Protein 2WJ9 (pdb70)

Sequence (283 aa):
TSSSACAPETGLQQLVATIVPDEQRISFWPQHFGLIPQQWVTLEPRVFGWMDRLCCCIWNLYTLNNGGAFMAPEETWVLFNAMMNGNRAEEMSPEAAGIAACLMTYSHHACRTECCYAMMTVHYYRLRDYALQHPECSAIMRIIDTTSSACAPETGLQQLVATIVPDEQRISFWPQHFGLIPQWVTLEPRVFGWMDRLCENYCGGIWNLYTLNNGGAFMAPEPETWVLFNAMMNGNRAEMSPEAAGIAACLMMTYSSHHACRTECYAMTVHYYRLRDYALQHPECSSAIMRIID

Solvent-accessible surface area: 13164 Å² total; per-residue (Å²): 110,35,38,0,43,2,110,11,23,23,141,70,136,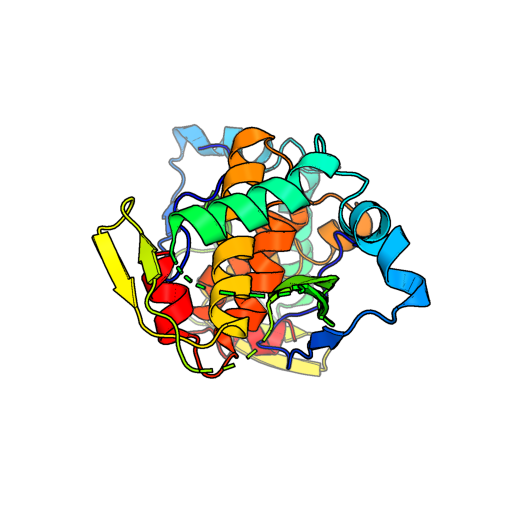11,85,30,79,95,13,57,118,141,99,82,156,41,4,28,59,90,22,2,27,173,7,60,100,70,100,38,0,70,70,84,0,72,32,19,10,118,177,2,67,112,158,42,20,12,40,40,11,82,11,30,1,0,0,2,2,14,157,182,85,33,74,0,72,6,85,137,50,50,22,137,10,123,2,29,18,56,0,0,0,0,0,0,0,0,7,2,0,8,64,0,2,51,124,30,84,26,28,18,0,3,2,8,7,12,6,0,19,13,24,0,61,73,18,128,49,28,97,18,0,5,116,0,2,94,140,78,6,35,0,45,24,79,93,22,13,122,37,136,13,77,28,81,94,12,59,125,154,99,80,154,52,4,27,59,74,19,2,35,134,3,69,76,79,107,34,0,54,82,73,0,77,24,31,9,117,154,3,25,75,137,189,14,29,51,145,30,27,5,15,41,10,66,8,17,1,1,0,1,0,6,130,114,182,71,11,55,0,66,6,88,161,45,50,26,134,10,113,4,31,15,16,0,0,0,0,0,0,0,0,23,2,0,24,103,2,1,50,148,33,90,23,45,10,0,0,2,5,3,0,1,0,5,16,29,0,52,92,20,130,47,27,93,17,0,22,118,0,8,112

Nearest PDB structures (foldseek):
  2wj9-assembly1_A  TM=1.007E+00  e=8.866E-29  Escherichia coli CFT073
  2wj9-assembly1_B  TM=9.794E-01  e=4.603E-25  Escherichia coli CFT073
  4nkb-assembly1_A  TM=4.454E-01  e=2.445E+00  Caenorhabditis elegans
  2wj9-assembly1_B  TM=1.007E+00  e=1.931E-30  Escherichia coli CFT073
  2wj9-assembly1_A  TM=9.794E-01  e=9.954E-25  Escherichia coli CFT073

InterPro domains:
  IPR004914 Antirestriction protein [PF03230] (62-157)
  IPR042297 Antirestriction domain superfamily [G3DSA:3.30.70.3580] (8-157)

Structure (mmCIF, N/CA/C/O backbone):
data_2WJ9
#
_entry.id   2WJ9
#
_cell.length_a   57.900
_cell.length_b   67.640
_cell.length_c   80.610
_cell.angle_alpha   90.00
_cell.angle_beta   90.00
_cell.angle_gamma   90.00
#
_symmetry.space_group_name_H-M   'P 21 21 21'
#
loop_
_entity.id
_entity.type
_entity.pdbx_description
1 polymer 'INTERGENIC-REGION PROTEIN'
2 non-polymer BETA-MERCAPTOETHANOL
3 non-polymer (4S)-2-METHYL-2,4-PENTANEDIOL
4 non-polymer 'SULFATE ION'
5 non-polymer 'CHLORIDE ION'
6 water water
#
loop_
_atom_site.group_PDB
_atom_site.id
_atom_site.type_symbol
_atom_site.label_atom_id
_atom_site.label_alt_id
_atom_site.label_comp_id
_atom_site.label_asym_id
_atom_site.label_entity_id
_atom_site.label_seq_id
_atom_site.pdbx_PDB_ins_code
_atom_site.Cartn_x
_atom_site.Cartn_y
_atom_site.Cartn_z
_atom_site.occupancy
_atom_site.B_iso_or_equiv
_atom_site.auth_seq_id
_atom_site.auth_comp_id
_atom_site.auth_asym_id
_atom_site.auth_atom_id
_atom_site.pdbx_PDB_model_num
ATOM 1 N N . THR A 1 33 ? -33.338 18.861 -5.721 1.00 39.37 9 THR A N 1
ATOM 2 C CA . THR A 1 33 ? -34.457 17.963 -5.462 1.00 39.31 9 THR A CA 1
ATOM 3 C C . THR A 1 33 ? -34.508 17.557 -3.992 1.00 38.71 9 THR A C 1
ATOM 4 O O . THR A 1 33 ? -35.497 16.988 -3.530 1.00 39.72 9 THR A O 1
ATOM 8 N N . SER A 1 34 ? -33.437 17.853 -3.264 1.00 37.89 10 SER A N 1
ATOM 9 C CA A SER A 1 34 ? -32.949 16.863 -1.834 0.50 37.09 10 SER A CA 1
ATOM 10 C CA B SER A 1 34 ? -32.966 16.855 -1.831 0.50 37.28 10 SER A CA 1
ATOM 11 C C . SER A 1 34 ? -33.424 17.964 -0.855 1.00 36.55 10 SER A C 1
ATOM 12 O O . SER A 1 34 ? -33.551 19.117 -1.268 1.00 36.96 10 SER A O 1
ATOM 17 N N . SER A 1 35 ? -34.074 17.500 0.207 1.00 34.55 11 SER A N 1
ATOM 18 C CA . SER A 1 35 ? -34.618 18.393 1.223 1.00 32.63 11 SER A CA 1
ATOM 19 C C . SER A 1 35 ? -34.054 18.068 2.602 1.00 31.14 11 SER A C 1
ATOM 20 O O . SER 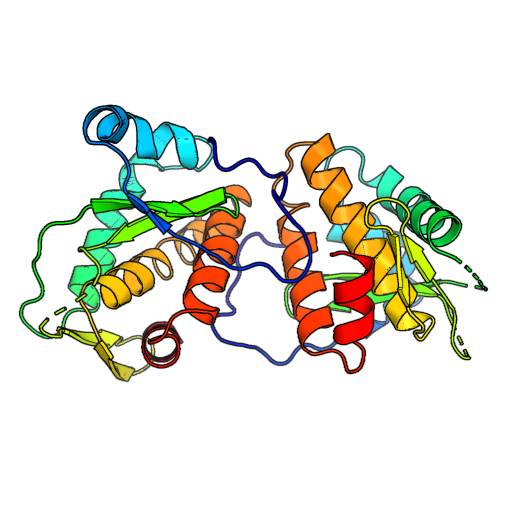A 1 35 ? -33.794 16.908 2.919 1.00 30.08 11 SER A O 1
ATOM 23 N N . ALA A 1 36 ? -33.867 19.101 3.417 1.00 29.85 12 ALA A N 1
ATOM 24 C CA . ALA A 1 36 ? -33.478 18.917 4.812 1.00 28.92 12 ALA A CA 1
ATOM 25 C C . ALA A 1 36 ? -34.645 18.420 5.690 1.00 28.37 12 ALA A C 1
ATOM 26 O O . ALA A 1 36 ? -34.434 18.041 6.839 1.00 27.77 12 ALA A O 1
ATOM 28 N N . CYS A 1 37 ? -35.870 18.433 5.160 1.00 28.30 13 CYS A N 1
ATOM 29 C CA . CYS A 1 37 ? -37.024 17.906 5.877 1.00 28.17 13 CYS A CA 1
ATOM 30 C C . CYS A 1 37 ? -37.025 16.371 5.838 1.00 28.83 13 CYS A C 1
ATOM 31 O O . CYS A 1 37 ? -37.095 15.767 4.756 1.00 29.29 13 CYS A O 1
ATOM 34 N N . ALA A 1 38 ? -36.944 15.756 7.018 1.00 29.27 14 ALA A N 1
ATOM 35 C CA . ALA A 1 38 ? -36.914 14.292 7.165 1.00 30.01 14 ALA A CA 1
ATOM 36 C C . ALA A 1 38 ? -38.159 13.813 7.905 1.00 30.73 14 ALA A C 1
ATOM 37 O O . ALA A 1 38 ? -38.198 13.878 9.136 1.00 31.32 14 ALA A O 1
ATOM 39 N N . PRO A 1 39 ? -39.185 13.338 7.163 1.00 31.16 15 PRO A N 1
ATOM 40 C CA . PRO A 1 39 ? -40.462 12.937 7.761 1.00 31.64 15 PRO A CA 1
ATOM 41 C C . PRO A 1 39 ? -40.503 11.551 8.428 1.00 32.03 15 PRO A C 1
ATOM 42 O O . PRO A 1 39 ? -41.450 11.262 9.171 1.00 32.08 15 PRO A O 1
ATOM 46 N N . GLU A 1 40 ? -39.507 10.706 8.174 1.00 32.38 16 GLU A N 1
ATOM 47 C CA . GLU A 1 40 ? -39.534 9.346 8.703 1.00 32.99 16 GLU A CA 1
ATOM 48 C C . GLU A 1 40 ? -39.236 9.325 10.207 1.00 34.09 16 GLU A C 1
ATOM 49 O O . GLU A 1 40 ? -38.383 10.072 10.690 1.00 33.57 16 GLU A O 1
ATOM 55 N N . THR A 1 41 ? -39.969 8.481 10.934 1.00 35.33 17 THR A N 1
ATOM 56 C CA . THR A 1 41 ? -39.798 8.320 12.379 1.00 36.20 17 THR A CA 1
ATOM 57 C C . THR A 1 41 ? -39.284 6.908 12.671 1.00 37.38 17 THR A C 1
ATOM 58 O O . THR A 1 41 ? -38.095 6.704 12.908 1.00 37.21 17 THR A O 1
ATOM 62 N N . GLY A 1 42 ? -40.180 5.929 12.627 1.00 38.59 18 GLY A N 1
ATOM 63 C CA . GLY A 1 42 ? -39.790 4.534 12.771 1.00 39.79 18 GLY A CA 1
ATOM 64 C C . GLY A 1 42 ? -39.085 4.028 11.526 1.00 40.75 18 GLY A C 1
ATOM 65 O O . GLY A 1 42 ? -38.730 4.803 10.633 1.00 41.48 18 GLY A O 1
ATOM 66 N N . LEU A 1 43 ? -38.879 2.718 11.462 1.00 41.82 19 LEU A N 1
ATOM 67 C CA . LEU A 1 43 ? -38.151 2.116 10.346 1.00 42.32 19 LEU A CA 1
ATOM 68 C C . LEU A 1 43 ? -39.038 2.020 9.103 1.00 42.37 19 LEU A C 1
ATOM 69 O O . LEU A 1 43 ? -39.777 1.046 8.934 1.00 42.74 19 LEU A O 1
ATOM 74 N N . GLN A 1 44 ? -38.959 3.028 8.233 1.00 42.14 20 GLN A N 1
ATOM 75 C CA . GLN A 1 44 ? -39.815 3.068 7.038 1.00 41.73 20 GLN A CA 1
ATOM 76 C C . GLN A 1 44 ? -39.287 2.084 5.995 1.00 40.75 20 GLN A C 1
ATOM 77 O O . GLN A 1 44 ? -38.081 1.852 5.914 1.00 41.30 20 GLN A O 1
ATOM 83 N N . GLN A 1 45 ? -40.196 1.503 5.214 1.00 39.44 21 GLN A N 1
ATOM 84 C CA . GLN A 1 45 ? -39.815 0.598 4.130 1.00 38.56 21 GLN A CA 1
ATOM 85 C C . GLN A 1 45 ? -39.210 1.391 2.972 1.00 37.30 21 GLN A C 1
ATOM 86 O O . GLN A 1 45 ? -39.869 2.249 2.385 1.00 37.34 21 GLN A O 1
ATOM 92 N N . LEU A 1 46 ? -37.961 1.091 2.641 1.00 35.93 22 LEU A N 1
ATOM 93 C CA . LEU A 1 46 ? -37.229 1.858 1.632 1.00 35.09 22 LEU A CA 1
ATOM 94 C C . LEU A 1 46 ? -37.127 1.125 0.293 1.00 34.43 22 LEU A C 1
ATOM 95 O O . LEU A 1 46 ? -36.972 -0.097 0.249 1.00 34.22 22 LEU A O 1
ATOM 100 N N . VAL A 1 47 ? -37.229 1.892 -0.791 1.00 33.71 23 VAL A N 1
ATOM 101 C CA . VAL A 1 47 ? -37.160 1.358 -2.151 1.00 33.18 23 VAL A CA 1
ATOM 102 C C . VAL A 1 47 ? -36.120 2.133 -2.967 1.00 32.57 23 VAL A C 1
ATOM 103 O O . VAL A 1 47 ? -36.088 3.363 -2.942 1.00 32.00 23 VAL A O 1
ATOM 107 N N . ALA A 1 48 ? -35.266 1.397 -3.676 1.00 32.13 24 ALA A N 1
ATOM 108 C CA . ALA A 1 48 ? -34.326 1.984 -4.628 1.00 32.07 24 ALA A CA 1
ATOM 109 C C . ALA A 1 48 ? -34.896 1.885 -6.041 1.00 31.72 24 ALA A C 1
ATOM 110 O O . ALA A 1 48 ? -35.360 0.822 -6.459 1.00 32.24 24 ALA A O 1
ATOM 112 N N . THR A 1 49 ? -34.866 3.000 -6.764 1.00 31.34 25 THR A N 1
ATOM 113 C CA . THR A 1 49 ? -35.393 3.073 -8.124 1.00 31.23 25 THR A CA 1
ATOM 114 C C . THR A 1 49 ? -34.304 3.519 -9.084 1.00 31.23 25 THR A C 1
ATOM 115 O O . THR A 1 49 ? -33.685 4.554 -8.875 1.00 30.67 25 THR A O 1
ATOM 119 N N . ILE A 1 50 ? -34.088 2.742 -10.142 1.00 31.39 26 ILE A N 1
ATOM 120 C CA . ILE A 1 50 ? -33.066 3.070 -11.128 1.00 31.57 26 ILE A CA 1
ATOM 121 C C . ILE A 1 50 ? -33.422 4.382 -11.827 1.00 31.82 26 ILE A C 1
ATOM 122 O O . ILE A 1 50 ? -34.595 4.668 -12.078 1.00 31.70 26 ILE A O 1
ATOM 127 N N . VAL A 1 51 ? -32.402 5.184 -12.112 1.00 32.06 27 VAL A N 1
ATOM 128 C CA . VAL A 1 51 ? -32.586 6.454 -12.800 1.00 32.60 27 VAL A CA 1
ATOM 129 C C . VAL A 1 51 ? -32.700 6.194 -14.303 1.00 33.14 27 VAL A C 1
ATOM 130 O O . VAL A 1 51 ? -31.822 5.553 -14.885 1.00 33.19 27 VAL A O 1
ATOM 134 N N . PRO A 1 52 ? -33.781 6.687 -14.941 1.00 33.83 28 PRO A N 1
ATOM 135 C CA . PRO A 1 52 ? -33.945 6.477 -16.381 1.00 34.42 28 PRO A CA 1
ATOM 136 C C . PRO A 1 52 ? -32.794 7.085 -17.178 1.00 35.10 28 PRO A C 1
ATOM 137 O O . PRO A 1 52 ? -32.220 8.088 -16.757 1.00 35.02 28 PRO A O 1
ATOM 141 N N . ASP A 1 53 ? -32.467 6.484 -18.320 1.00 36.05 29 ASP A N 1
ATOM 142 C CA . ASP A 1 53 ? -31.350 6.956 -19.148 1.00 36.77 29 ASP A CA 1
ATOM 143 C C . ASP A 1 53 ? -31.438 8.463 -19.403 1.00 37.25 29 ASP A C 1
ATOM 144 O O . ASP A 1 53 ? -30.433 9.173 -19.319 1.00 37.46 29 ASP A O 1
ATOM 149 N N . GLU A 1 54 ? -32.652 8.931 -19.683 1.00 37.62 30 GLU A N 1
ATOM 150 C CA . GLU A 1 54 ? -32.937 10.352 -19.925 1.00 37.97 30 GLU A CA 1
ATOM 151 C C . GLU A 1 54 ? -32.443 11.255 -18.797 1.00 38.11 30 GLU A C 1
ATOM 152 O O . GLU A 1 54 ? -31.886 12.325 -19.048 1.00 38.32 30 GLU A O 1
ATOM 158 N N . GLN A 1 55 ? -32.658 10.813 -17.560 1.00 38.08 31 GLN A N 1
ATOM 159 C CA . GLN A 1 55 ? -32.364 11.617 -16.370 1.00 38.18 31 GLN A CA 1
ATOM 160 C C . GLN A 1 55 ? -30.959 11.394 -15.803 1.00 37.99 31 GLN A C 1
ATOM 161 O O . GLN A 1 55 ? -30.573 12.063 -14.842 1.00 38.27 31 GLN A O 1
ATOM 167 N N . ARG A 1 56 ? -30.201 10.458 -16.376 1.00 37.71 32 ARG A N 1
ATOM 168 C CA . ARG A 1 56 ? -28.845 10.163 -15.889 1.00 37.54 32 ARG A CA 1
ATOM 169 C C . ARG A 1 56 ? -27.967 11.410 -15.861 1.00 37.12 32 ARG A C 1
ATOM 170 O O . ARG A 1 56 ? -27.292 11.684 -14.867 1.00 36.98 32 ARG A O 1
ATOM 178 N N . ILE A 1 57 ? -27.993 12.159 -16.959 1.00 36.76 33 ILE A N 1
ATOM 179 C CA . ILE A 1 57 ? -27.147 13.344 -17.132 1.00 36.51 33 ILE A CA 1
ATOM 180 C C . ILE A 1 57 ? -27.321 14.387 -16.008 1.00 36.05 33 ILE A C 1
ATOM 181 O O . ILE A 1 57 ? -26.362 15.052 -15.620 1.00 36.36 33 ILE A O 1
ATOM 186 N N . SER A 1 58 ? -28.532 14.503 -15.473 1.00 35.21 34 SER A N 1
ATOM 187 C CA . SER A 1 58 ? -28.838 15.489 -14.432 1.00 34.72 34 SER A CA 1
ATOM 188 C C . SER A 1 58 ? -28.789 14.934 -12.993 1.00 33.99 34 SER A C 1
ATOM 189 O O . SER A 1 58 ? -29.094 15.652 -12.039 1.00 33.50 34 SER A O 1
ATOM 192 N N . PHE A 1 59 ? -28.391 13.675 -12.836 1.00 33.32 35 PHE A N 1
ATOM 193 C CA . PHE A 1 59 ? -28.406 13.013 -11.518 1.00 32.79 35 PHE A CA 1
ATOM 194 C C . PHE A 1 59 ? -27.579 13.734 -10.448 1.00 32.46 35 PHE A C 1
ATOM 195 O O . PHE A 1 59 ? -28.097 14.081 -9.384 1.00 32.36 35 PHE A O 1
ATOM 203 N N . TRP A 1 60 ? -26.301 13.959 -10.729 1.00 31.97 36 TRP A N 1
ATOM 204 C CA . TRP A 1 60 ? -25.400 14.519 -9.718 1.00 31.73 36 TRP A CA 1
ATOM 205 C C . TRP A 1 60 ? -25.752 15.958 -9.289 1.00 31.59 36 TRP A C 1
ATOM 206 O O . TRP A 1 60 ? -25.868 16.230 -8.090 1.00 31.29 36 TRP A O 1
ATOM 217 N N . PRO A 1 61 ? -25.949 16.877 -10.252 1.00 31.53 37 PRO A N 1
ATOM 218 C CA . PRO A 1 61 ? -26.337 18.222 -9.820 1.00 31.47 37 PRO A CA 1
ATOM 219 C C . PRO A 1 61 ? -27.707 18.274 -9.120 1.00 31.41 37 PRO A C 1
ATOM 220 O O . PRO A 1 61 ? -27.894 19.061 -8.191 1.00 31.53 37 PRO A O 1
ATOM 224 N N . GLN A 1 62 ? -28.647 17.434 -9.545 1.00 31.50 38 GLN A N 1
ATOM 225 C CA . GLN A 1 62 ? -29.997 17.442 -8.965 1.00 31.76 38 GLN A CA 1
ATOM 226 C C . GLN A 1 62 ? -30.009 17.031 -7.486 1.00 31.44 38 GLN A C 1
ATOM 227 O O . GLN A 1 62 ? -30.737 17.610 -6.682 1.00 31.68 38 GLN A O 1
ATOM 233 N N . HIS A 1 63 ? -29.194 16.041 -7.136 1.00 31.12 39 HIS A N 1
ATOM 234 C CA . HIS A 1 63 ? -29.190 15.482 -5.787 1.00 31.04 39 HIS A CA 1
ATOM 235 C C . HIS A 1 63 ? -28.071 16.014 -4.882 1.00 30.87 39 HIS A C 1
ATOM 236 O O . HIS A 1 63 ? -28.216 15.996 -3.658 1.00 30.22 39 HIS A O 1
ATOM 243 N N . PHE A 1 64 ? -26.978 16.497 -5.485 1.00 31.01 40 PHE A N 1
ATOM 244 C CA . PHE A 1 64 ? -25.789 16.948 -4.740 1.00 31.31 40 PHE A CA 1
ATOM 245 C C . PHE A 1 64 ? -25.304 18.378 -5.065 1.00 31.77 40 PHE A C 1
ATOM 246 O O . PHE A 1 64 ? -24.313 18.843 -4.489 1.00 32.04 40 PHE A O 1
ATOM 254 N N . GLY A 1 65 ? -26.014 19.084 -5.943 1.00 32.22 41 GLY A N 1
ATOM 255 C CA . GLY A 1 65 ? -25.523 20.341 -6.522 1.00 32.79 41 GLY A CA 1
ATOM 256 C C . GLY A 1 65 ? -25.289 21.519 -5.591 1.00 33.50 41 GLY A C 1
ATOM 257 O O . GLY A 1 65 ? -24.556 22.449 -5.942 1.00 34.14 41 GLY A O 1
ATOM 258 N N . LEU A 1 66 ? -25.915 21.497 -4.419 1.00 34.26 42 LEU A N 1
ATOM 259 C CA . LEU A 1 66 ? -25.698 22.534 -3.396 1.00 34.65 42 LEU A CA 1
ATOM 260 C C . LEU A 1 66 ? -24.520 22.217 -2.454 1.00 34.57 42 LEU A C 1
ATOM 261 O O . LEU A 1 66 ? -24.263 22.970 -1.510 1.00 35.50 42 LEU A O 1
ATOM 266 N N . ILE A 1 67 ? -23.800 21.125 -2.714 1.00 33.90 43 ILE A N 1
ATOM 267 C CA . ILE A 1 67 ? -22.675 20.704 -1.869 1.00 33.52 43 ILE A CA 1
ATOM 268 C C . ILE A 1 67 ? -21.344 21.086 -2.530 1.00 33.17 43 ILE A C 1
ATOM 269 O O . ILE A 1 67 ? -21.100 20.730 -3.685 1.00 32.63 43 ILE A O 1
ATOM 274 N N . PRO A 1 68 ? -20.477 21.819 -1.809 1.00 32.72 44 PRO A N 1
ATOM 275 C CA . PRO A 1 68 ? -19.142 22.097 -2.328 1.00 32.24 44 PRO A CA 1
ATOM 276 C C . PRO A 1 68 ? -18.417 20.865 -2.872 1.00 31.59 44 PRO A C 1
ATOM 277 O O . PRO A 1 68 ? -18.440 19.801 -2.247 1.00 31.21 44 PRO A O 1
ATOM 281 N N . GLN A 1 69 ? -17.774 21.048 -4.027 1.00 31.15 45 GLN A N 1
ATOM 282 C CA A GLN A 1 69 ? -17.002 20.005 -4.711 0.50 30.95 45 GLN A CA 1
ATOM 283 C CA B GLN A 1 69 ? -16.999 19.987 -4.690 0.50 30.93 45 GLN A CA 1
ATOM 284 C C . GLN A 1 69 ? -17.837 18.770 -5.088 1.00 30.71 45 GLN A C 1
ATOM 285 O O . GLN A 1 69 ? -17.319 17.645 -5.170 1.00 30.34 45 GLN A O 1
ATOM 296 N N . TRP A 1 70 ? -19.128 18.971 -5.350 1.00 29.98 46 TRP A N 1
ATOM 297 C CA . TRP A 1 70 ? -19.995 17.845 -5.717 1.00 29.90 46 TRP A CA 1
ATOM 298 C C . TRP A 1 70 ? -19.548 17.112 -6.989 1.00 29.49 46 TRP A C 1
ATOM 299 O O . TRP A 1 70 ? -19.789 15.909 -7.133 1.00 29.22 46 TRP A O 1
ATOM 310 N N . VAL A 1 71 ? -18.901 17.827 -7.909 1.00 29.26 47 VAL A N 1
ATOM 311 C CA . VAL A 1 71 ? -18.396 17.206 -9.142 1.00 29.29 47 VAL A CA 1
ATOM 312 C C . VAL A 1 71 ? -17.327 16.137 -8.870 1.00 29.08 47 VAL A C 1
ATOM 313 O O . VAL A 1 71 ? -17.042 15.307 -9.739 1.00 29.09 47 VAL A O 1
ATOM 317 N N . THR A 1 72 ? -16.711 16.182 -7.687 1.00 28.68 48 THR A N 1
ATOM 318 C CA . THR A 1 72 ? -15.699 15.186 -7.310 1.00 28.65 48 THR A CA 1
ATOM 319 C C . THR A 1 72 ? -16.284 13.881 -6.756 1.00 28.31 48 THR A C 1
ATOM 320 O O . THR A 1 72 ? -15.558 12.901 -6.604 1.00 28.39 48 THR A O 1
ATOM 324 N N . LEU A 1 73 ? -17.584 13.861 -6.450 1.00 28.08 49 LEU A N 1
ATOM 325 C CA . LEU A 1 73 ? -18.188 12.693 -5.800 1.00 27.68 49 LEU A CA 1
ATOM 326 C C . LEU A 1 73 ? -18.115 11.444 -6.682 1.00 27.58 49 LEU A C 1
ATOM 327 O O . LEU A 1 73 ? -17.706 10.380 -6.207 1.00 27.40 49 LEU A O 1
ATOM 332 N N . GLU A 1 74 ? -18.476 11.574 -7.960 1.00 27.28 50 GLU A N 1
ATOM 333 C CA . GLU A 1 74 ? -18.428 10.435 -8.886 1.00 27.33 50 GLU A CA 1
ATOM 334 C C . GLU A 1 74 ? -17.022 9.792 -8.966 1.00 26.77 50 GLU A C 1
ATOM 335 O O . GLU A 1 74 ? -16.893 8.596 -8.713 1.00 26.41 50 GLU A O 1
ATOM 341 N N . PRO A 1 75 ? -15.970 10.571 -9.317 1.00 27.00 51 PRO A N 1
ATOM 342 C CA . PRO A 1 75 ? -14.642 9.927 -9.322 1.00 26.83 51 PRO A CA 1
ATOM 343 C C . PRO A 1 75 ? -14.187 9.366 -7.964 1.00 27.05 51 PRO A C 1
ATOM 344 O O . PRO A 1 75 ? -13.511 8.344 -7.945 1.00 26.66 51 PRO A O 1
ATOM 348 N N . ARG A 1 76 ? -14.596 9.987 -6.851 1.00 27.41 52 ARG A N 1
ATOM 349 C CA . ARG A 1 76 ? -14.232 9.494 -5.509 1.00 27.85 52 ARG A CA 1
ATOM 350 C C . ARG A 1 76 ? -14.924 8.163 -5.149 1.00 28.01 52 ARG A C 1
ATOM 351 O O . ARG A 1 76 ? -14.342 7.319 -4.450 1.00 28.31 52 ARG A O 1
ATOM 359 N N . VAL A 1 77 ? -16.149 7.963 -5.635 1.00 27.83 53 VAL A N 1
ATOM 360 C CA . VAL A 1 77 ? -16.816 6.661 -5.497 1.00 27.69 53 VAL A CA 1
ATOM 361 C C . VAL A 1 77 ? -16.078 5.585 -6.295 1.00 27.91 53 VAL A C 1
ATOM 362 O O . VAL A 1 77 ? -15.830 4.496 -5.778 1.00 27.72 53 VAL A O 1
ATOM 366 N N . PHE A 1 78 ? -15.733 5.890 -7.553 1.00 28.09 54 PHE A N 1
ATOM 367 C CA . PHE A 1 78 ? -14.919 4.992 -8.385 1.00 28.37 54 PHE A CA 1
ATOM 368 C C . PHE A 1 78 ? -13.605 4.637 -7.677 1.00 28.21 54 PHE A C 1
ATOM 369 O O . PHE A 1 78 ? -13.157 3.491 -7.724 1.00 28.24 54 PHE A O 1
ATOM 377 N N . GLY A 1 79 ? -12.996 5.633 -7.035 1.00 28.33 55 GLY A N 1
ATOM 378 C CA . GLY A 1 79 ? -11.759 5.446 -6.281 1.00 28.76 55 GLY A CA 1
ATOM 379 C C . GLY A 1 79 ? -11.889 4.572 -5.047 1.00 29.13 55 GLY A C 1
ATOM 380 O O . GLY A 1 79 ? -11.011 3.755 -4.771 1.00 28.99 55 GLY A O 1
ATOM 381 N N . TRP A 1 80 ? -12.972 4.742 -4.294 1.00 30.14 56 TRP A N 1
ATOM 382 C CA . TRP A 1 80 ? -13.218 3.886 -3.125 1.00 30.79 56 TRP A CA 1
ATOM 383 C C . TRP A 1 80 ? -13.438 2.437 -3.556 1.00 31.28 56 TRP A C 1
ATOM 384 O O . TRP A 1 80 ? -12.974 1.511 -2.880 1.00 31.22 56 TRP A O 1
ATOM 395 N N . MET A 1 81 ? -14.115 2.235 -4.688 1.00 31.38 57 MET A N 1
ATOM 396 C CA . MET A 1 81 ? -14.280 0.890 -5.236 1.00 31.99 57 MET A CA 1
ATOM 397 C C . MET A 1 81 ? -12.928 0.294 -5.633 1.00 32.21 57 MET A C 1
ATOM 398 O O . MET A 1 81 ? -12.670 -0.876 -5.375 1.00 32.22 57 MET A O 1
ATOM 403 N N . ASP A 1 82 ? -12.077 1.103 -6.265 1.00 32.59 58 ASP A N 1
ATOM 404 C CA . ASP A 1 82 ? -10.702 0.702 -6.601 1.00 32.92 58 ASP A CA 1
ATOM 405 C C . ASP A 1 82 ? -9.953 0.252 -5.337 1.00 33.49 58 ASP A C 1
ATOM 406 O O . ASP A 1 82 ? -9.308 -0.793 -5.321 1.00 33.51 58 ASP A O 1
ATOM 411 N N . ARG A 1 83 ? -10.061 1.069 -4.293 1.00 34.33 59 ARG A N 1
ATOM 412 C CA . ARG A 1 83 ? -9.408 0.848 -2.996 1.00 35.07 59 ARG A CA 1
ATOM 413 C C . ARG A 1 83 ? -9.899 -0.430 -2.312 1.00 35.29 59 ARG A C 1
ATOM 414 O O . ARG A 1 83 ? -9.101 -1.246 -1.858 1.00 34.69 59 ARG A O 1
ATOM 422 N N . LEU A 1 84 ? -11.220 -0.579 -2.228 1.00 35.71 60 LEU A N 1
ATOM 423 C CA . LEU A 1 84 ? -11.842 -1.696 -1.495 1.00 36.29 60 LEU A CA 1
ATOM 424 C C . LEU A 1 84 ? -11.729 -3.046 -2.206 1.00 36.77 60 LEU A C 1
ATOM 425 O O . LEU A 1 84 ? -11.632 -4.085 -1.551 1.00 36.48 60 LEU A O 1
ATOM 430 N N A CYS A 1 85 ? -11.770 -3.020 -3.536 0.50 37.26 61 CYS A N 1
ATOM 431 N N B CYS A 1 85 ? -11.718 -3.023 -3.537 0.50 37.17 61 CYS A N 1
ATOM 432 C CA A CYS A 1 85 ? -11.759 -4.242 -4.344 0.50 37.74 61 CYS A CA 1
ATOM 433 C CA B CYS A 1 85 ? -11.480 -4.231 -4.330 0.50 37.63 61 CYS A CA 1
ATOM 434 C C A CYS A 1 85 ? -10.461 -5.030 -4.174 0.50 37.78 61 CYS A C 1
ATOM 435 C C B CYS A 1 85 ? -10.006 -4.633 -4.303 0.50 37.54 61 CYS A C 1
ATOM 436 O O A CYS A 1 85 ? -10.458 -6.117 -3.593 0.50 37.84 61 CYS A O 1
ATOM 437 O O B CYS A 1 85 ? -9.120 -3.781 -4.324 0.50 37.52 61 CYS A O 1
ATOM 442 N N . CYS A 1 89 ? -13.186 -6.872 -9.840 1.00 43.97 65 CYS A N 1
ATOM 443 C CA . CYS A 1 89 ? -14.339 -5.979 -9.939 1.00 43.79 65 CYS A CA 1
ATOM 444 C C . CYS A 1 89 ? -14.308 -5.189 -11.252 1.00 43.84 65 CYS A C 1
ATOM 445 O O . CYS A 1 89 ? -14.705 -4.021 -11.304 1.00 43.93 65 CYS A O 1
ATOM 448 N N . ILE A 1 92 ? -20.114 -1.173 -15.997 1.00 36.68 68 ILE A N 1
ATOM 449 C CA . ILE A 1 92 ? -20.998 -0.012 -16.067 1.00 36.36 68 ILE A CA 1
ATOM 450 C C . ILE A 1 92 ? -21.689 0.196 -14.723 1.00 35.79 68 ILE A C 1
ATOM 451 O O . ILE A 1 92 ? -22.051 -0.765 -14.041 1.00 36.26 68 ILE A O 1
ATOM 456 N N . TRP A 1 93 ? -21.866 1.455 -14.348 1.00 35.06 69 TRP A N 1
ATOM 457 C CA . TRP A 1 93 ? -22.565 1.795 -13.118 1.00 34.46 69 TRP A CA 1
ATOM 458 C C . TRP A 1 93 ? -24.000 2.196 -13.425 1.00 33.76 69 TRP A C 1
ATOM 459 O O . TRP A 1 93 ? -24.282 2.768 -14.480 1.00 33.99 69 TRP A O 1
ATOM 470 N N . ASN A 1 94 ? -24.903 1.862 -12.510 1.00 32.73 70 ASN A N 1
ATOM 471 C CA . ASN A 1 94 ? -26.276 2.347 -12.550 1.00 32.10 70 ASN A CA 1
ATOM 472 C C . ASN A 1 94 ? -26.478 3.351 -11.427 1.00 31.30 70 ASN A C 1
ATOM 473 O O . ASN A 1 94 ? -25.866 3.236 -10.366 1.00 31.21 70 ASN A O 1
ATOM 478 N N . LEU A 1 95 ? -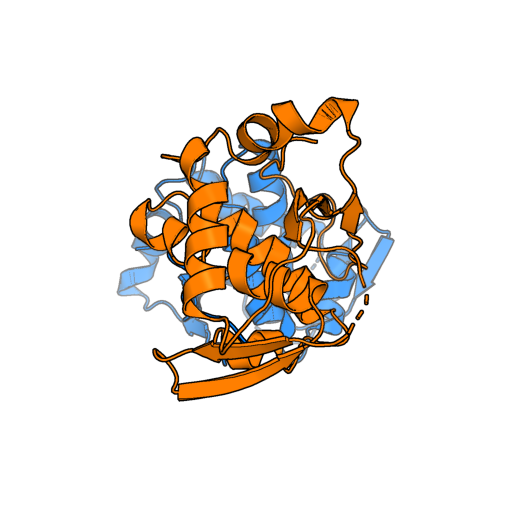27.329 4.341 -11.679 1.00 30.61 71 LEU A N 1
ATOM 479 C CA . LEU A 1 95 ? -27.652 5.379 -10.705 1.00 30.02 71 LEU A CA 1
ATOM 480 C C . LEU A 1 95 ? -29.017 5.075 -10.093 1.00 29.67 71 LEU A C 1
ATOM 481 O O . LEU A 1 95 ? -29.932 4.614 -10.795 1.00 29.42 71 LEU A O 1
ATOM 486 N N . TYR A 1 96 ? -29.151 5.345 -8.796 1.00 29.29 72 TYR A N 1
ATOM 487 C CA . TYR A 1 96 ? -30.381 5.049 -8.054 1.00 29.24 72 TYR A CA 1
ATOM 488 C C . TYR A 1 96 ? -30.818 6.192 -7.145 1.00 29.11 72 TYR A C 1
ATOM 489 O O . TYR A 1 96 ? -29.988 6.892 -6.569 1.00 28.67 72 TYR A O 1
ATOM 498 N N . THR A 1 97 ? -32.134 6.350 -7.008 1.00 28.80 73 THR A N 1
ATOM 499 C CA . THR A 1 97 ? -32.729 7.219 -5.985 1.00 28.62 73 THR A CA 1
ATOM 500 C C . THR A 1 97 ? -33.465 6.394 -4.920 1.00 28.67 73 THR A C 1
ATOM 501 O O . THR A 1 97 ? -33.951 5.293 -5.200 1.00 28.54 73 THR A O 1
ATOM 505 N N . LEU A 1 98 ? -33.540 6.940 -3.707 1.00 28.48 74 LEU A N 1
ATOM 506 C CA . LEU A 1 98 ? -34.235 6.309 -2.579 1.00 28.50 74 LEU A CA 1
ATOM 507 C C . LEU A 1 98 ? -35.454 7.142 -2.168 1.00 28.56 74 LEU A C 1
ATOM 508 O O . LEU A 1 98 ? -35.441 8.369 -2.278 1.00 28.33 74 LEU A O 1
ATOM 513 N N . ASN A 1 99 ? -36.492 6.479 -1.663 1.00 28.84 75 ASN A N 1
ATOM 514 C CA . ASN A 1 99 ? -37.726 7.179 -1.263 1.00 29.10 75 ASN A CA 1
ATOM 515 C C . ASN A 1 99 ? -37.628 7.972 0.057 1.00 29.18 75 ASN A C 1
ATOM 516 O O . ASN A 1 99 ? -38.601 8.579 0.484 1.00 29.56 75 ASN A O 1
ATOM 521 N N . ASN A 1 100 ? -36.462 7.972 0.695 1.00 28.87 76 ASN A N 1
ATOM 522 C CA . ASN A 1 100 ? -36.195 8.870 1.833 1.00 28.72 76 ASN A CA 1
ATOM 523 C C . ASN A 1 100 ? -35.373 10.106 1.435 1.00 28.65 76 ASN A C 1
ATOM 524 O O . ASN A 1 100 ? -34.940 10.874 2.294 1.00 28.44 76 ASN A O 1
ATOM 529 N N . GLY A 1 101 ? -35.164 10.284 0.132 1.00 28.73 77 GLY A N 1
ATOM 530 C CA . GLY A 1 101 ? -34.370 11.396 -0.394 1.00 28.76 77 GLY A CA 1
ATOM 531 C C . GLY A 1 101 ? -32.908 11.065 -0.638 1.00 28.96 77 GLY A C 1
ATOM 532 O O . GLY A 1 101 ? -32.154 11.909 -1.117 1.00 29.27 77 GLY A O 1
ATOM 533 N N . GLY A 1 102 ? -32.499 9.840 -0.320 1.00 28.71 78 GLY A N 1
ATOM 534 C CA . GLY A 1 102 ? -31.134 9.393 -0.595 1.00 28.91 78 GLY A CA 1
ATOM 535 C C . GLY A 1 102 ? -30.890 9.101 -2.067 1.00 28.84 78 GLY A C 1
ATOM 536 O O . GLY A 1 102 ? -31.825 9.092 -2.877 1.00 28.88 78 GLY A O 1
ATOM 537 N N . ALA A 1 103 ? -29.621 8.858 -2.395 1.00 29.43 79 ALA A N 1
ATOM 538 C CA . ALA A 1 103 ? -29.193 8.567 -3.763 1.00 29.40 79 ALA A CA 1
ATOM 539 C C . ALA A 1 103 ? -27.838 7.873 -3.737 1.00 29.85 79 ALA A C 1
ATOM 540 O O . 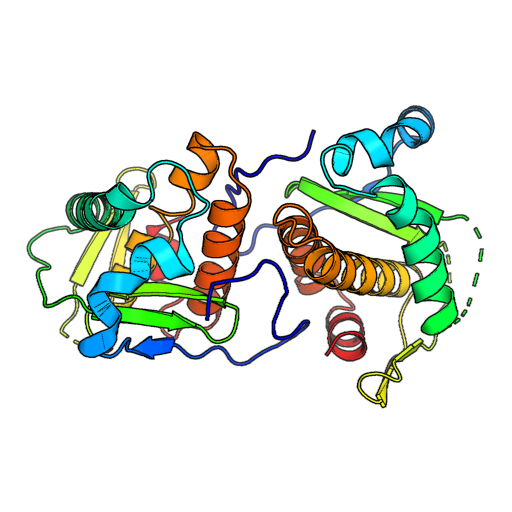ALA A 1 103 ? -27.021 8.146 -2.857 1.00 29.96 79 ALA A O 1
ATOM 542 N N . PHE A 1 104 ? -27.614 6.965 -4.682 1.00 29.53 80 PHE A N 1
ATOM 543 C CA . PHE A 1 104 ? -26.330 6.275 -4.783 1.00 29.98 80 PHE A CA 1
ATOM 544 C C . PHE A 1 104 ? -2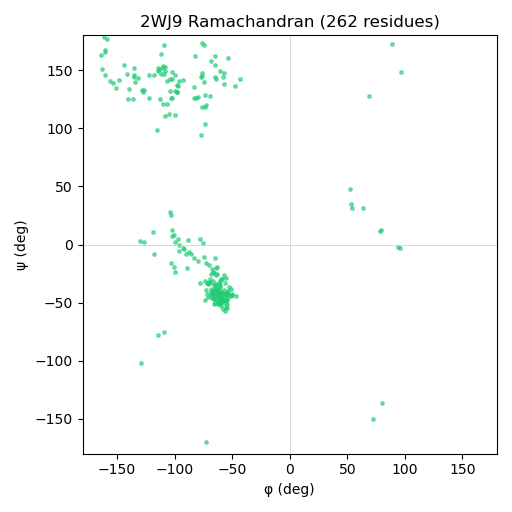6.112 5.699 -6.178 1.00 30.06 80 PHE A C 1
ATOM 545 O O . PHE A 1 104 ? -26.978 5.820 -7.059 1.00 29.54 80 PHE A O 1
ATOM 553 N N . MET A 1 105 ? -24.943 5.106 -6.397 1.00 30.38 81 MET A N 1
ATOM 554 C CA . MET A 1 105 ? -24.715 4.337 -7.622 1.00 31.24 81 MET A CA 1
ATOM 555 C C . MET A 1 105 ? -24.021 3.031 -7.290 1.00 31.64 81 MET A C 1
ATOM 556 O O . MET A 1 105 ? -23.314 2.924 -6.282 1.00 31.46 81 MET A O 1
ATOM 561 N N . ALA A 1 106 ? -24.269 2.033 -8.126 1.00 32.21 82 ALA A N 1
ATOM 562 C CA . ALA A 1 106 ? -23.700 0.708 -7.942 1.00 32.95 82 ALA A CA 1
ATOM 563 C C . ALA A 1 106 ? -23.473 0.044 -9.295 1.00 33.81 82 ALA A C 1
ATOM 564 O O . ALA A 1 106 ? -24.287 0.195 -10.211 1.00 33.56 82 ALA A O 1
ATOM 566 N N . PRO A 1 107 ? -22.352 -0.684 -9.426 1.00 34.91 83 PRO A N 1
ATOM 567 C CA . PRO A 1 107 ? -21.961 -1.327 -10.667 1.00 35.96 83 PRO A CA 1
ATOM 568 C C . PRO A 1 107 ? -22.680 -2.646 -10.834 1.00 36.80 83 PRO A C 1
ATOM 569 O O . PRO A 1 107 ? -23.194 -3.182 -9.856 1.00 37.22 83 PRO A O 1
ATOM 573 N N . GLU A 1 108 ? -22.715 -3.160 -12.060 1.00 37.98 84 GLU A N 1
ATOM 574 C CA . GLU A 1 108 ? -23.355 -4.452 -12.326 1.00 38.67 84 GLU A CA 1
ATOM 575 C C . GLU A 1 108 ? -22.420 -5.419 -13.044 1.00 38.90 84 GLU A C 1
ATOM 576 O O . GLU A 1 108 ? -22.547 -6.636 -12.886 1.00 39.45 84 GLU A O 1
ATOM 582 N N . GLU A 1 115 ? -22.554 -13.180 -9.296 1.00 39.15 91 GLU A N 1
ATOM 583 C CA . GLU A 1 115 ? -21.190 -12.847 -8.890 1.00 38.94 91 GLU A CA 1
ATOM 584 C C . GLU A 1 115 ? -21.134 -12.282 -7.474 1.00 38.27 91 GLU A C 1
ATOM 585 O O . GLU A 1 115 ? -22.062 -11.617 -7.001 1.00 38.37 91 GLU A O 1
ATOM 591 N N . THR A 1 116 ? -20.024 -12.567 -6.808 1.00 37.60 92 THR A N 1
ATOM 592 C CA . THR A 1 116 ? -19.736 -12.009 -5.501 1.00 37.04 92 THR A CA 1
ATOM 593 C C . THR A 1 116 ? -18.287 -11.524 -5.497 1.00 36.22 92 THR A C 1
ATOM 594 O O . THR A 1 116 ? -17.404 -12.170 -6.072 1.00 36.26 92 THR A O 1
ATOM 598 N N . TRP A 1 117 ? -18.062 -10.369 -4.881 1.00 35.30 93 TRP A N 1
ATOM 599 C CA . TRP A 1 117 ? -16.732 -9.780 -4.786 1.00 34.70 93 TRP A CA 1
ATOM 600 C C . TRP A 1 117 ? -16.235 -9.837 -3.350 1.00 34.43 93 TRP A C 1
ATOM 601 O O . TRP A 1 117 ? -17.034 -9.867 -2.418 1.00 34.30 93 TRP A O 1
ATOM 612 N N . VAL A 1 118 ? -14.915 -9.857 -3.182 1.00 34.03 94 VAL A N 1
ATOM 613 C CA . VAL A 1 118 ? -14.282 -9.767 -1.860 1.00 33.80 94 VAL A CA 1
ATOM 614 C C . VAL A 1 118 ? -13.651 -8.385 -1.676 1.00 33.66 94 VAL A C 1
ATOM 615 O O . VAL A 1 118 ? -12.770 -7.994 -2.445 1.00 33.86 94 VAL A O 1
ATOM 619 N N . LEU A 1 119 ? -14.101 -7.662 -0.653 1.00 33.62 95 LEU A N 1
ATOM 620 C CA . LEU A 1 119 ? -13.607 -6.317 -0.356 1.00 33.68 95 LEU A CA 1
ATOM 621 C C . LEU A 1 119 ? -12.743 -6.325 0.897 1.00 33.83 95 LEU A C 1
ATOM 622 O O . LEU A 1 119 ? -12.961 -7.132 1.808 1.00 33.06 95 LEU A O 1
ATOM 627 N N . PHE A 1 120 ? -11.771 -5.414 0.930 1.00 33.83 96 PHE A N 1
ATOM 628 C CA . PHE A 1 120 ? -10.874 -5.250 2.073 1.00 34.08 96 PHE A CA 1
ATOM 629 C C . PHE A 1 120 ? -10.688 -3.766 2.385 1.00 34.19 96 PHE A C 1
ATOM 630 O O . PHE A 1 120 ? -10.317 -2.998 1.507 1.00 34.27 96 PHE A O 1
ATOM 638 N N . ASN A 1 121 ? -10.962 -3.379 3.632 1.00 34.48 97 ASN A N 1
ATOM 639 C CA . ASN A 1 121 ? -10.742 -2.009 4.108 1.00 34.67 97 ASN A CA 1
ATOM 640 C C . ASN A 1 121 ? -9.555 -1.944 5.081 1.00 35.01 97 ASN A C 1
ATOM 641 O O . ASN A 1 121 ? -9.630 -2.428 6.211 1.00 34.78 97 ASN A O 1
ATOM 646 N N . ALA A 1 122 ? -8.465 -1.325 4.636 1.00 35.24 98 ALA A N 1
ATOM 647 C CA . ALA A 1 122 ? -7.252 -1.210 5.448 1.00 35.69 98 ALA A CA 1
ATOM 648 C C . ALA A 1 122 ? -7.410 -0.311 6.686 1.00 36.02 98 ALA A C 1
ATOM 649 O O . ALA A 1 122 ? -6.619 -0.427 7.631 1.00 36.39 98 ALA A O 1
ATOM 651 N N . MET A 1 123 ? -8.410 0.577 6.675 1.00 36.35 99 MET A N 1
ATOM 652 C CA A MET A 1 123 ? -8.667 1.470 7.812 0.50 36.38 99 MET A CA 1
ATOM 653 C CA B MET A 1 123 ? -8.680 1.477 7.807 0.50 36.26 99 MET A CA 1
ATOM 654 C C . MET A 1 123 ? -9.013 0.681 9.077 1.00 36.08 99 MET A C 1
ATOM 655 O O . MET A 1 123 ? -8.584 1.044 10.175 1.00 36.29 99 MET A O 1
ATOM 664 N N . ASN A 1 124 ? -9.783 -0.401 8.919 1.00 35.32 100 ASN A N 1
ATOM 665 C CA . ASN A 1 124 ? -10.200 -1.249 10.051 1.00 34.38 100 ASN A CA 1
ATOM 666 C C . ASN A 1 124 ? -9.712 -2.701 9.980 1.00 33.82 100 ASN A C 1
ATOM 667 O O . ASN A 1 124 ? -9.873 -3.457 10.941 1.00 33.69 100 ASN A O 1
ATOM 672 N N . GLY A 1 125 ? -9.117 -3.083 8.849 1.00 33.19 101 GLY A N 1
ATOM 673 C CA . GLY A 1 125 ? -8.555 -4.422 8.674 1.00 32.58 101 GLY A CA 1
ATOM 674 C C . GLY A 1 125 ? -9.571 -5.509 8.362 1.00 32.11 101 GLY A C 1
ATOM 675 O O . GLY A 1 125 ? -9.241 -6.691 8.407 1.00 32.06 101 GLY A O 1
ATOM 676 N N . ASN A 1 126 ? -10.800 -5.116 8.029 1.00 31.64 102 ASN A N 1
ATOM 677 C CA . ASN A 1 126 ? -11.889 -6.073 7.800 1.00 31.37 102 ASN A CA 1
ATOM 678 C C . ASN A 1 126 ? -12.022 -6.466 6.332 1.00 31.31 102 ASN A C 1
ATOM 679 O O . ASN A 1 126 ? -11.864 -5.633 5.439 1.00 31.30 102 ASN A O 1
ATOM 684 N N . ARG A 1 127 ? -12.321 -7.741 6.102 1.00 31.46 103 ARG A N 1
ATOM 685 C CA . ARG A 1 127 ? -12.586 -8.271 4.762 1.00 31.84 103 ARG A CA 1
ATOM 686 C C . ARG A 1 127 ? -14.018 -8.797 4.728 1.00 31.47 103 ARG A C 1
ATOM 687 O O . ARG A 1 127 ? -14.503 -9.296 5.738 1.00 31.51 103 ARG A O 1
ATOM 695 N N . ALA A 1 128 ? -14.698 -8.676 3.588 1.00 31.00 104 ALA A N 1
ATOM 696 C CA . ALA A 1 128 ? -16.078 -9.172 3.470 1.00 30.83 104 ALA A CA 1
ATOM 697 C C . ALA A 1 128 ? -16.503 -9.496 2.031 1.00 30.52 104 ALA A C 1
ATOM 698 O O . ALA A 1 128 ? -16.178 -8.767 1.094 1.00 30.48 104 ALA A O 1
ATOM 700 N N . GLU A 1 129 ? -17.252 -10.591 1.888 1.00 30.18 105 GLU A N 1
ATOM 701 C CA A GLU A 1 129 ? -17.782 -11.017 0.593 0.50 30.00 105 GLU A CA 1
ATOM 702 C CA B GLU A 1 129 ? -17.783 -11.026 0.599 0.50 29.98 105 GLU A CA 1
ATOM 703 C C . GLU A 1 129 ? -19.181 -10.445 0.388 1.00 29.98 105 GLU A C 1
ATOM 704 O O . GLU A 1 129 ? -20.023 -10.532 1.279 1.00 29.53 105 GLU A O 1
ATOM 715 N N . MET A 1 130 ? -19.429 -9.854 -0.784 1.00 29.72 106 MET A N 1
ATOM 716 C CA . MET A 1 130 ? -20.753 -9.285 -1.090 1.00 29.65 106 MET A CA 1
ATOM 717 C C . MET A 1 130 ? -21.002 -9.081 -2.590 1.00 29.36 106 MET A C 1
ATOM 718 O O . MET A 1 130 ? -20.079 -9.144 -3.404 1.00 29.30 106 MET A O 1
ATOM 723 N N . SER A 1 131 ? -22.258 -8.818 -2.938 1.00 29.03 107 SER A N 1
ATOM 724 C CA . SER A 1 131 ? -22.652 -8.540 -4.329 1.00 29.12 107 SER A CA 1
ATOM 725 C C . SER A 1 131 ? -22.103 -7.199 -4.842 1.00 28.97 107 SER A C 1
ATOM 726 O O . SER A 1 131 ? -21.807 -6.306 -4.046 1.00 28.31 107 SER A O 1
ATOM 729 N N . PRO A 1 132 ? -21.994 -7.042 -6.179 1.00 29.30 108 PRO A N 1
ATOM 730 C CA . PRO A 1 132 ? -21.629 -5.736 -6.753 1.00 29.51 108 PRO A CA 1
ATOM 731 C C . PRO A 1 132 ? -22.515 -4.567 -6.285 1.00 29.84 108 PRO A C 1
ATOM 732 O O . PRO A 1 132 ? -21.979 -3.485 -6.026 1.00 29.96 108 PRO A O 1
ATOM 736 N N . GLU A 1 133 ? -23.833 -4.775 -6.161 1.00 29.84 109 GLU A N 1
ATOM 737 C CA . GLU A 1 133 ? -24.723 -3.747 -5.584 1.00 30.00 109 GLU A CA 1
ATOM 738 C C . GLU A 1 133 ? -24.260 -3.348 -4.181 1.00 29.11 109 GLU A C 1
ATOM 739 O O . GLU A 1 133 ? -24.118 -2.162 -3.897 1.00 28.80 109 GLU A O 1
ATOM 745 N N . ALA A 1 134 ? -24.025 -4.340 -3.319 1.00 28.14 110 ALA A N 1
ATOM 746 C CA . ALA A 1 134 ? -23.624 -4.092 -1.926 1.00 27.82 110 ALA A CA 1
ATOM 747 C C . ALA A 1 134 ? -22.301 -3.346 -1.874 1.00 27.32 110 ALA A C 1
ATOM 748 O O . ALA A 1 134 ? -22.120 -2.434 -1.071 1.00 27.11 110 ALA A O 1
ATOM 750 N N . ALA A 1 135 ? -21.376 -3.755 -2.733 1.00 27.13 111 ALA A N 1
ATOM 751 C CA . ALA A 1 135 ? -20.084 -3.094 -2.838 1.00 27.15 111 ALA A CA 1
ATOM 752 C C . ALA A 1 135 ? -20.233 -1.608 -3.194 1.00 26.93 111 ALA A C 1
ATOM 753 O O . ALA A 1 135 ? -19.556 -0.745 -2.621 1.00 27.23 111 ALA A O 1
ATOM 755 N N . GLY A 1 136 ? -21.115 -1.310 -4.143 1.00 26.67 112 GLY A N 1
ATOM 756 C CA . GLY A 1 136 ? -21.386 0.082 -4.538 1.00 26.70 112 GLY A CA 1
ATOM 757 C C . GLY A 1 136 ? -21.948 0.907 -3.388 1.00 26.68 112 GLY A C 1
ATOM 758 O O . GLY A 1 136 ? -21.573 2.061 -3.195 1.00 25.82 112 GLY A O 1
ATOM 759 N N . ILE A 1 137 ? -22.878 0.316 -2.633 1.00 26.44 113 ILE A N 1
ATOM 760 C CA . ILE A 1 137 ? -23.465 0.976 -1.465 1.00 26.83 113 ILE A CA 1
ATOM 761 C C . ILE A 1 137 ? -22.355 1.300 -0.459 1.00 26.61 113 ILE A C 1
ATOM 762 O O . ILE A 1 137 ? -22.277 2.419 0.041 1.00 26.64 113 ILE A O 1
ATOM 767 N N . ALA A 1 138 ? -21.483 0.323 -0.214 1.00 26.91 114 ALA A N 1
ATOM 768 C CA . ALA A 1 138 ? -20.302 0.504 0.656 1.00 27.42 114 ALA A CA 1
ATOM 769 C C . ALA A 1 138 ? -19.351 1.616 0.183 1.00 27.60 114 ALA A C 1
ATOM 770 O O . ALA A 1 138 ? -18.935 2.472 0.976 1.00 27.50 114 ALA A O 1
ATOM 772 N N . ALA A 1 139 ? -19.008 1.600 -1.101 1.00 27.39 115 ALA A N 1
ATOM 773 C CA . ALA A 1 139 ? -18.189 2.656 -1.689 1.00 27.08 115 ALA A CA 1
ATOM 774 C C . ALA A 1 139 ? -18.822 4.042 -1.533 1.00 27.12 115 ALA A C 1
ATOM 775 O O . ALA A 1 139 ? -18.146 5.001 -1.164 1.00 27.26 115 ALA A O 1
ATOM 777 N N . CYS A 1 140 ? -20.130 4.148 -1.765 1.00 26.90 116 CYS A N 1
ATOM 778 C CA . CYS A 1 140 ? -20.813 5.436 -1.613 1.00 27.60 116 CYS A CA 1
ATOM 779 C C . CYS A 1 140 ? -20.829 5.917 -0.155 1.00 27.79 116 CYS A C 1
ATOM 780 O O . CYS A 1 140 ? -20.576 7.096 0.105 1.00 27.79 116 CYS A O 1
ATOM 783 N N . LEU A 1 141 ? -21.102 5.015 0.791 1.00 27.82 117 LEU A N 1
ATOM 784 C CA . LEU A 1 141 ? -21.132 5.381 2.221 1.00 27.93 117 LEU A CA 1
ATOM 785 C C . LEU A 1 141 ? -19.787 5.949 2.705 1.00 28.33 117 LEU A C 1
ATOM 786 O O . LEU A 1 141 ? -19.761 6.935 3.448 1.00 28.86 117 LEU A O 1
ATOM 791 N N . MET A 1 142 ? -18.684 5.341 2.264 1.00 28.82 118 MET A N 1
ATOM 792 C CA . MET A 1 142 ? -17.351 5.828 2.602 1.00 29.15 118 MET A CA 1
ATOM 793 C C . MET A 1 142 ? -17.082 7.190 1.962 1.00 28.75 118 MET A C 1
ATOM 794 O O . MET A 1 142 ? -16.561 8.089 2.618 1.00 28.12 118 MET A O 1
ATOM 799 N N . THR A 1 143 ? -17.455 7.338 0.691 1.00 28.53 119 THR A N 1
ATOM 800 C CA . THR A 1 143 ? -17.303 8.616 -0.016 1.00 28.31 119 THR A CA 1
ATOM 801 C C . THR A 1 143 ? -18.079 9.752 0.672 1.00 28.47 119 THR A C 1
ATOM 802 O O . THR A 1 143 ? -17.530 10.845 0.874 1.00 29.05 119 THR A O 1
ATOM 806 N N . TYR A 1 144 ? -19.337 9.491 1.042 1.00 28.52 120 TYR A N 1
ATOM 807 C CA . TYR A 1 144 ? -20.189 10.521 1.652 1.00 28.37 120 TYR A CA 1
ATOM 808 C C . TYR A 1 144 ? -19.695 10.922 3.045 1.00 28.41 120 TYR A C 1
ATOM 809 O O . TYR A 1 144 ? -19.604 12.106 3.371 1.00 28.59 120 TYR A O 1
ATOM 818 N N . SER A 1 145 ? -19.376 9.932 3.869 1.00 29.07 121 SER A N 1
ATOM 819 C CA . SER A 1 145 ? -18.888 10.201 5.230 1.00 29.35 121 SER A CA 1
ATOM 820 C C . SER A 1 145 ? -17.576 11.001 5.186 1.00 28.69 121 SER A C 1
ATOM 821 O O . SER A 1 145 ? -17.401 11.986 5.907 1.00 28.73 121 SER A O 1
ATOM 824 N N . HIS A 1 146 ? -16.663 10.586 4.322 1.00 28.69 122 HIS A N 1
ATOM 825 C CA . HIS A 1 146 ? -15.391 11.287 4.194 1.00 29.02 122 HIS A CA 1
ATOM 826 C C . HIS A 1 146 ? -15.568 12.717 3.663 1.00 28.15 122 HIS A C 1
ATOM 827 O O . HIS A 1 146 ? -14.902 13.642 4.144 1.00 28.15 122 HIS A O 1
ATOM 834 N N . HIS A 1 147 ? -16.469 12.915 2.700 1.00 27.83 123 HIS A N 1
ATOM 835 C CA . HIS A 1 147 ? -16.679 14.255 2.142 1.00 27.74 123 HIS A CA 1
ATOM 836 C C . HIS A 1 147 ? -17.357 15.170 3.165 1.00 27.69 123 HIS A C 1
ATOM 837 O O . HIS A 1 147 ? -17.101 16.368 3.180 1.00 27.74 123 HIS A O 1
ATOM 844 N N . ALA A 1 148 ? -18.211 14.610 4.026 1.00 27.78 124 ALA A N 1
ATOM 845 C CA . ALA A 1 148 ? -18.804 15.406 5.108 1.00 27.93 124 ALA A CA 1
ATOM 846 C C . ALA A 1 148 ? -17.737 15.969 6.041 1.00 27.59 124 ALA A C 1
ATOM 847 O O . ALA A 1 148 ? -17.808 17.135 6.437 1.00 27.83 124 ALA A O 1
ATOM 849 N N . CYS A 1 149 ? -16.764 15.140 6.404 1.00 28.10 125 CYS A N 1
ATOM 850 C CA . CYS A 1 149 ? -15.660 15.583 7.247 1.00 28.40 125 CYS A CA 1
ATOM 851 C C . CYS A 1 149 ? -14.791 16.623 6.533 1.00 28.19 125 CYS A C 1
ATOM 852 O O . CYS A 1 149 ? -14.386 17.617 7.128 1.00 27.63 125 CYS A O 1
ATOM 855 N N . ARG A 1 150 ? -14.528 16.389 5.249 1.00 28.09 126 ARG A N 1
ATOM 856 C CA . ARG A 1 150 ? -13.686 17.289 4.441 1.00 28.37 126 ARG A CA 1
ATOM 857 C C . ARG A 1 150 ? -14.265 18.703 4.302 1.00 28.07 126 ARG A C 1
ATOM 858 O O . ARG A 1 150 ? -13.536 19.689 4.380 1.00 28.18 126 ARG A O 1
ATOM 866 N N . THR A 1 151 ? -15.579 18.789 4.098 1.00 27.92 127 THR A N 1
ATOM 867 C CA . THR A 1 151 ? -16.248 20.041 3.758 1.00 28.21 127 THR A CA 1
ATOM 868 C C . THR A 1 151 ? -17.017 20.702 4.916 1.00 28.18 127 THR A C 1
ATOM 869 O O . THR A 1 151 ? -17.363 21.873 4.832 1.00 28.15 127 THR A O 1
ATOM 873 N N . GLU A 1 152 ? -17.274 19.948 5.985 1.00 28.74 128 GLU A N 1
ATOM 874 C CA . GLU A 1 152 ? -18.205 20.353 7.060 1.00 29.21 128 GLU A CA 1
ATOM 875 C C . GLU A 1 152 ? -19.608 20.728 6.551 1.00 29.62 128 GLU A C 1
ATOM 876 O O . GLU A 1 152 ? -20.295 21.561 7.164 1.00 29.98 128 GLU A O 1
ATOM 882 N N . CYS A 1 153 ? -20.027 20.080 5.459 1.00 29.75 129 CYS A N 1
ATOM 883 C CA A CYS A 1 153 ? -21.353 20.289 4.884 0.50 30.11 129 CYS A CA 1
ATOM 884 C CA B CYS A 1 153 ? -21.353 20.282 4.879 0.50 30.17 129 CYS A CA 1
ATOM 885 C C . CYS A 1 153 ? -22.330 19.221 5.387 1.00 29.41 129 CYS A C 1
ATOM 886 O O . CYS A 1 153 ? -22.212 18.041 5.042 1.00 29.31 129 CYS A O 1
ATOM 891 N N . TYR A 1 154 ? -23.297 19.648 6.200 1.00 28.72 130 TYR A N 1
ATOM 892 C CA . TYR A 1 154 ? -24.256 18.735 6.818 1.00 27.94 130 TYR A CA 1
ATOM 893 C C . TYR A 1 154 ? -25.170 17.999 5.817 1.00 28.17 130 TYR A C 1
ATOM 894 O O . TYR A 1 154 ? -25.642 16.896 6.109 1.00 28.55 130 TYR A O 1
ATOM 903 N N . ALA A 1 155 ? -25.406 18.573 4.642 1.00 28.28 131 ALA A N 1
ATOM 904 C CA . ALA A 1 155 ? -26.154 17.849 3.591 1.00 28.54 131 ALA A CA 1
ATOM 905 C C . ALA A 1 155 ? -25.458 16.537 3.178 1.00 28.32 131 ALA A C 1
ATOM 906 O O . ALA A 1 155 ? -26.122 15.575 2.801 1.00 28.61 131 ALA A O 1
ATOM 908 N N A MET A 1 156 ? -24.131 16.507 3.257 0.50 28.35 132 MET A N 1
ATOM 909 N N B MET A 1 156 ? -24.128 16.490 3.252 0.50 28.36 132 MET A N 1
ATOM 910 C CA A MET A 1 156 ? -23.391 15.280 2.975 0.50 28.27 132 MET A CA 1
ATOM 911 C CA B MET A 1 156 ? -23.415 15.233 2.987 0.50 28.28 132 MET A CA 1
ATOM 912 C C A MET A 1 156 ? -23.607 14.233 4.083 0.50 28.12 132 MET A C 1
ATOM 913 C C B MET A 1 156 ? -23.633 14.212 4.096 0.50 28.14 132 MET A C 1
ATOM 914 O O A MET A 1 156 ? -23.735 13.045 3.797 0.50 28.11 132 MET A O 1
ATOM 915 O O B MET A 1 156 ? -23.774 13.020 3.830 0.50 28.17 132 MET A O 1
ATOM 924 N N . THR A 1 157 ? -23.641 14.680 5.340 1.00 28.41 133 THR A N 1
ATOM 925 C CA . THR A 1 157 ? -23.973 13.820 6.490 1.00 28.48 133 THR A CA 1
ATOM 926 C C . THR A 1 157 ? -25.379 13.217 6.344 1.00 27.79 133 THR A C 1
ATOM 927 O O . THR A 1 157 ? -25.602 12.045 6.640 1.00 28.29 133 THR A O 1
ATOM 931 N N . VAL A 1 158 ? -26.323 14.031 5.881 1.00 26.86 134 VAL A N 1
ATOM 932 C CA . VAL A 1 158 ? -27.691 13.560 5.644 1.00 26.52 134 VAL A CA 1
ATOM 933 C C . VAL A 1 158 ? -27.721 12.477 4.541 1.00 26.68 134 VAL A C 1
ATOM 934 O O . VAL A 1 158 ? -28.411 11.463 4.675 1.00 25.59 134 VAL A O 1
ATOM 938 N N . HIS A 1 159 ? -26.979 12.689 3.453 1.00 26.86 135 HIS A N 1
ATOM 939 C CA . HIS A 1 159 ? -26.809 11.642 2.419 1.00 27.69 135 HIS A CA 1
ATOM 940 C C . HIS A 1 159 ? -26.242 10.335 3.008 1.00 28.06 135 HIS A C 1
ATOM 941 O O . HIS A 1 159 ? -26.716 9.236 2.675 1.00 28.09 135 HIS A O 1
ATOM 948 N N . TYR A 1 160 ? -25.245 10.443 3.891 1.00 28.40 136 TYR A N 1
ATOM 949 C CA . TYR A 1 160 ? -24.752 9.260 4.610 1.00 29.29 136 TYR A CA 1
ATOM 950 C C . TYR A 1 160 ? -25.851 8.528 5.363 1.00 29.02 136 TYR A C 1
ATOM 951 O O . TYR A 1 160 ? -26.011 7.320 5.192 1.00 29.47 136 TYR A O 1
ATOM 960 N N . TYR A 1 161 ? -26.594 9.236 6.213 1.00 29.43 137 TYR A N 1
ATOM 961 C CA . TYR A 1 161 ? -27.684 8.602 6.987 1.00 29.13 137 TYR A CA 1
ATOM 962 C C . TYR A 1 161 ? -28.777 7.954 6.136 1.00 28.66 137 TYR A C 1
ATOM 963 O O . TYR A 1 161 ? -29.228 6.850 6.443 1.00 28.65 137 TYR A O 1
ATOM 972 N N . ARG A 1 162 ? -29.181 8.637 5.073 1.00 28.00 138 ARG A N 1
ATOM 973 C CA . ARG A 1 162 ? -30.266 8.173 4.207 1.00 27.89 138 ARG A CA 1
ATOM 974 C C . ARG A 1 162 ? -29.902 6.899 3.448 1.00 28.27 138 ARG A C 1
ATOM 975 O O . ARG A 1 162 ? -30.729 5.986 3.330 1.00 29.13 138 ARG A O 1
ATOM 983 N N . LEU A 1 163 ? -28.660 6.831 2.961 1.00 28.09 139 LEU A N 1
ATOM 984 C CA . LEU A 1 163 ? -28.153 5.614 2.319 1.00 28.33 139 LEU A CA 1
ATOM 985 C C . LEU A 1 163 ? -27.891 4.527 3.349 1.00 28.38 139 LEU A C 1
ATOM 986 O O . LEU A 1 163 ? -28.141 3.349 3.105 1.00 28.11 139 LEU A O 1
ATOM 991 N N . ARG A 1 164 ? -27.375 4.919 4.506 1.00 29.31 140 ARG A N 1
ATOM 992 C CA . ARG A 1 164 ? -27.119 3.965 5.579 1.00 29.79 140 ARG A CA 1
ATOM 993 C C . ARG A 1 164 ? -28.395 3.236 6.008 1.00 29.79 140 ARG A C 1
ATOM 994 O O . ARG A 1 164 ? -28.376 2.019 6.231 1.00 29.55 140 ARG A O 1
ATOM 1002 N N . ASP A 1 165 ? -29.507 3.965 6.100 1.00 29.89 141 ASP A N 1
ATOM 1003 C CA . ASP A 1 165 ? -30.788 3.349 6.449 1.00 30.18 141 ASP A CA 1
ATOM 1004 C C . ASP A 1 165 ? -31.240 2.314 5.413 1.00 29.71 141 ASP A C 1
ATOM 1005 O O . ASP A 1 165 ? -31.815 1.286 5.773 1.00 29.34 141 ASP A O 1
ATOM 1010 N N . TYR A 1 166 ? -30.981 2.578 4.134 1.00 29.42 142 TYR A N 1
ATOM 1011 C CA . TYR A 1 166 ? -31.209 1.575 3.088 1.00 29.41 142 TYR A CA 1
ATOM 1012 C C . TYR A 1 166 ? -30.333 0.337 3.317 1.00 29.14 142 TYR A C 1
ATOM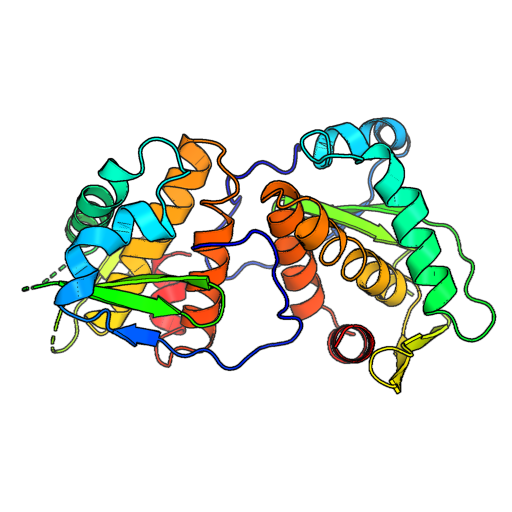 1013 O O . TYR A 1 166 ? -30.816 -0.787 3.226 1.00 28.84 142 TYR A O 1
ATOM 1022 N N . ALA A 1 167 ? -29.053 0.540 3.629 1.00 28.92 143 ALA A N 1
ATOM 1023 C CA . ALA A 1 167 ? -28.161 -0.579 3.965 1.00 28.94 143 ALA A CA 1
ATOM 1024 C C . ALA A 1 167 ? -28.671 -1.412 5.147 1.00 28.81 143 ALA A C 1
ATOM 1025 O O . ALA A 1 167 ? -28.567 -2.637 5.137 1.00 28.35 143 ALA A O 1
ATOM 1027 N N . LEU A 1 168 ? -29.233 -0.754 6.159 1.00 29.32 144 LEU A N 1
ATOM 1028 C CA . LEU A 1 168 ? -29.757 -1.467 7.335 1.00 30.06 144 LEU A CA 1
ATOM 1029 C C . LEU A 1 168 ? -30.880 -2.452 7.016 1.00 29.96 144 LEU A C 1
ATOM 1030 O O . LEU A 1 168 ? -31.004 -3.482 7.677 1.00 30.35 144 LEU A O 1
ATOM 1035 N N . GLN A 1 169 ? -31.701 -2.138 6.017 1.00 30.04 145 GLN A N 1
ATOM 1036 C CA . GLN A 1 169 ? -32.788 -3.024 5.619 1.00 30.44 145 GLN A CA 1
ATOM 1037 C C . GLN A 1 169 ? -32.419 -3.937 4.447 1.00 29.83 145 GLN A C 1
ATOM 1038 O O . GLN A 1 169 ? -33.236 -4.745 4.013 1.00 29.82 145 GLN A O 1
ATOM 1044 N N . HIS A 1 170 ? -31.192 -3.797 3.946 1.00 29.53 146 HIS A N 1
ATOM 1045 C CA . HIS A 1 170 ? -30.693 -4.585 2.816 1.00 29.19 146 HIS A CA 1
ATOM 1046 C C . HIS A 1 170 ? -30.345 -5.999 3.287 1.00 28.93 146 HIS A C 1
ATOM 1047 O O . HIS A 1 170 ? -29.865 -6.176 4.412 1.00 28.60 146 HIS A O 1
ATOM 1054 N N . PRO A 1 171 ? -30.572 -7.017 2.436 1.00 28.56 147 PRO A N 1
ATOM 1055 C CA . PRO A 1 171 ? -30.200 -8.380 2.842 1.00 28.40 147 PRO A CA 1
ATOM 1056 C C . PRO A 1 171 ? -28.725 -8.570 3.220 1.00 28.01 147 PRO A C 1
ATOM 1057 O O . PRO A 1 171 ? -28.402 -9.478 3.989 1.00 27.81 147 PRO A O 1
ATOM 1061 N N . GLU A 1 172 ? -27.851 -7.728 2.673 1.00 27.51 148 GLU A N 1
ATOM 1062 C CA . GLU A 1 172 ? -26.410 -7.819 2.903 1.00 27.34 148 GLU A CA 1
ATOM 1063 C C . GLU A 1 172 ? -25.903 -6.767 3.902 1.00 27.26 148 GLU A C 1
ATOM 1064 O O . GLU A 1 172 ? -24.726 -6.412 3.902 1.00 27.02 148 GLU A O 1
ATOM 1070 N N . CYS A 1 173 ? -26.796 -6.305 4.777 1.00 27.10 149 CYS A N 1
ATOM 1071 C CA . CYS A 1 173 ? -26.446 -5.347 5.825 1.00 27.08 149 CYS A CA 1
ATOM 1072 C C . CYS A 1 173 ? -25.162 -5.737 6.563 1.00 26.84 149 CYS A C 1
ATOM 1073 O O . CYS A 1 173 ? -24.305 -4.888 6.788 1.00 26.80 149 CYS A O 1
ATOM 1076 N N . SER A 1 174 ? -25.018 -7.016 6.913 1.00 27.02 150 SER A N 1
ATOM 1077 C CA . SER A 1 174 ? -23.886 -7.457 7.754 1.00 26.92 150 SER A CA 1
ATOM 1078 C C . SER A 1 174 ? -22.548 -7.179 7.082 1.00 27.44 150 SER A C 1
ATOM 1079 O O . SER A 1 174 ? -21.623 -6.671 7.717 1.00 27.72 150 SER A O 1
ATOM 1082 N N . ALA A 1 175 ? -22.458 -7.507 5.794 1.00 27.56 151 ALA A N 1
ATOM 1083 C CA . ALA A 1 175 ? -21.234 -7.292 5.021 1.00 27.38 151 ALA A CA 1
ATOM 1084 C C . ALA A 1 175 ? -20.975 -5.799 4.832 1.00 27.63 151 ALA A C 1
ATOM 1085 O O . ALA A 1 175 ? -19.831 -5.342 4.953 1.00 28.11 151 ALA A O 1
ATOM 1087 N N . ILE A 1 176 ? -22.036 -5.044 4.543 1.00 27.96 152 ILE A N 1
ATOM 1088 C CA . ILE A 1 176 ? -21.912 -3.597 4.316 1.00 28.02 152 ILE A CA 1
ATOM 1089 C C . ILE A 1 176 ? -21.407 -2.912 5.591 1.00 28.78 152 ILE A C 1
ATOM 1090 O O . ILE A 1 176 ? -20.431 -2.168 5.546 1.00 28.62 152 ILE A O 1
ATOM 1095 N N . MET A 1 177 ? -22.052 -3.183 6.726 1.00 28.86 153 MET A N 1
ATOM 1096 C CA . MET A 1 177 ? -21.668 -2.550 8.001 1.00 29.69 153 MET A CA 1
ATOM 1097 C C . MET A 1 177 ? -20.287 -2.993 8.471 1.00 30.03 153 MET A C 1
ATOM 1098 O O . MET A 1 177 ? -19.571 -2.240 9.134 1.00 30.27 153 MET A O 1
ATOM 1103 N N . ARG A 1 178 ? -19.914 -4.219 8.138 1.00 30.69 154 ARG A N 1
ATOM 1104 C CA . ARG A 1 178 ? -18.603 -4.718 8.520 1.00 30.93 154 ARG A CA 1
ATOM 1105 C C . ARG A 1 178 ? -17.487 -3.947 7.813 1.00 31.36 154 ARG A C 1
ATOM 1106 O O . ARG A 1 178 ? -16.512 -3.518 8.443 1.00 30.80 154 ARG A O 1
ATOM 1114 N N . ILE A 1 179 ? -17.641 -3.763 6.505 1.00 31.61 155 ILE A N 1
ATOM 1115 C CA . ILE A 1 179 ? -16.593 -3.140 5.707 1.00 32.02 155 ILE A CA 1
ATOM 1116 C C . ILE A 1 179 ? -16.428 -1.644 6.066 1.00 32.10 155 ILE A C 1
ATOM 1117 O O . ILE A 1 179 ? -15.339 -1.088 5.915 1.00 31.71 155 ILE A O 1
ATOM 1122 N N . ILE A 1 180 ? -17.487 -1.017 6.585 1.00 32.26 156 ILE A N 1
ATOM 1123 C CA . ILE A 1 180 ? -17.429 0.389 7.030 1.00 32.65 156 ILE A CA 1
ATOM 1124 C C . ILE A 1 180 ? -17.315 0.589 8.562 1.00 32.85 156 ILE A C 1
ATOM 1125 O O . ILE A 1 180 ? -17.470 1.711 9.054 1.00 32.68 156 ILE A O 1
ATOM 1130 N N . ASP A 1 181 ? -17.023 -0.476 9.309 1.00 32.99 157 ASP A N 1
ATOM 1131 C CA . ASP A 1 181 ? -16.958 -0.387 10.778 1.00 33.47 157 ASP A CA 1
ATOM 1132 C C . ASP A 1 181 ? -15.856 0.571 11.240 1.00 33.79 157 ASP A C 1
ATOM 1133 O O . ASP A 1 181 ? -14.830 0.705 10.571 1.00 33.70 157 ASP A O 1
ATOM 1139 N N . THR B 1 32 ? -17.741 17.696 20.470 1.00 44.02 8 THR B N 1
ATOM 1140 C CA . THR B 1 32 ? -17.604 19.022 21.142 1.00 43.67 8 THR B CA 1
ATOM 1141 C C . THR B 1 32 ? -18.534 20.078 20.526 1.00 43.04 8 THR B C 1
ATOM 1142 O O . THR B 1 32 ? -19.173 20.829 21.261 1.00 42.88 8 THR B O 1
ATOM 1146 N N . THR B 1 33 ? -18.604 20.135 19.192 1.00 42.08 9 THR B N 1
ATOM 1147 C CA . THR B 1 33 ? -19.422 21.148 18.487 1.00 41.30 9 THR B CA 1
ATOM 1148 C C . THR B 1 33 ? -20.529 20.556 17.606 1.00 40.25 9 THR B C 1
ATOM 1149 O O . THR B 1 33 ? -21.174 21.282 16.831 1.00 40.60 9 THR B O 1
ATOM 1153 N N . SER B 1 34 ? -20.775 19.255 17.741 1.00 38.60 10 SER B N 1
ATOM 1154 C CA . SER B 1 34 ? -21.725 18.558 16.876 1.00 37.29 10 SER B CA 1
ATOM 1155 C C . SER B 1 34 ? -21.416 18.802 15.384 1.00 36.49 10 SER B C 1
ATOM 1156 O O . SER B 1 34 ? -22.298 19.129 14.578 1.00 36.35 10 SER B O 1
ATOM 1159 N N . SER B 1 35 ? -20.139 18.628 15.052 1.00 35.15 11 SER B N 1
ATOM 1160 C CA . SER B 1 35 ? -19.590 18.728 13.689 1.00 34.58 11 SER B CA 1
ATOM 1161 C C . SER B 1 35 ? -20.313 17.833 12.663 1.00 33.46 11 SER B C 1
ATOM 1162 O O . SER B 1 35 ? -20.958 16.867 13.036 1.00 32.47 11 SER B O 1
ATOM 1165 N N . ALA B 1 36 ? -20.170 18.150 11.374 1.00 32.19 12 ALA B N 1
ATOM 1166 C CA . ALA B 1 36 ? -20.775 17.339 10.302 1.00 32.06 12 ALA B CA 1
ATOM 1167 C C . ALA B 1 36 ? -20.043 16.009 10.126 1.00 32.08 12 ALA B C 1
ATOM 1168 O O . ALA B 1 36 ? -20.542 15.089 9.484 1.00 31.13 12 ALA B O 1
ATOM 1170 N N . CYS B 1 37 ? -18.838 15.922 10.680 1.00 32.59 13 CYS B N 1
ATOM 1171 C CA . CYS B 1 37 ? -18.026 14.720 10.578 1.00 33.23 13 CYS B CA 1
ATOM 1172 C C . CYS B 1 37 ? -18.508 13.675 11.587 1.00 33.92 13 CYS B C 1
ATOM 1173 O O . CYS B 1 37 ? -18.602 13.962 12.772 1.00 34.79 13 CYS B O 1
ATOM 1176 N N . ALA B 1 38 ? -18.792 12.465 11.124 1.00 34.64 14 ALA B N 1
ATOM 1177 C CA . ALA B 1 38 ? -19.180 11.370 12.024 1.00 35.27 14 ALA B CA 1
ATOM 1178 C C . ALA B 1 38 ? -17.980 10.827 12.830 1.00 35.54 14 ALA B C 1
ATOM 1179 O O . ALA B 1 38 ? -16.945 10.516 12.247 1.00 35.59 14 ALA B O 1
ATOM 1181 N N . PRO B 1 39 ? -18.103 10.734 14.175 1.00 35.85 15 PRO B N 1
ATOM 1182 C CA . PRO B 1 39 ? -17.104 10.037 15.003 1.00 35.92 15 PRO B CA 1
ATOM 1183 C C . PRO B 1 39 ? -16.829 8.590 14.559 1.00 35.74 15 PRO B C 1
ATOM 1184 O O . PRO B 1 39 ? -15.677 8.146 14.562 1.00 35.79 15 PRO B O 1
ATOM 1188 N N . GLU B 1 40 ? -17.895 7.871 14.202 1.00 35.57 16 GLU B N 1
ATOM 1189 C CA . GLU B 1 40 ? -17.794 6.520 13.643 1.00 35.31 16 GLU B CA 1
ATOM 1190 C C . GLU B 1 40 ? -18.865 6.291 12.575 1.00 34.56 16 GLU B C 1
ATOM 1191 O O . GLU B 1 40 ? -19.921 6.926 12.599 1.00 34.40 16 GLU B O 1
ATOM 1197 N N . THR B 1 41 ? -18.582 5.374 11.651 1.00 33.98 17 THR B N 1
ATOM 1198 C CA . THR B 1 41 ? -19.587 4.894 10.701 1.00 33.23 17 THR B CA 1
ATOM 1199 C C . THR B 1 41 ? -19.947 3.450 11.076 1.00 32.83 17 THR B C 1
ATOM 1200 O O . THR B 1 41 ? -19.319 2.855 11.952 1.00 32.62 17 THR B O 1
ATOM 1204 N N . GLY B 1 42 ? -20.968 2.896 10.431 1.00 32.37 18 GLY B N 1
ATOM 1205 C CA . GLY B 1 42 ? -21.442 1.549 10.762 1.00 32.04 18 GLY B CA 1
ATOM 1206 C C . GLY B 1 42 ? -22.187 1.463 12.094 1.00 31.90 18 GLY B C 1
ATOM 1207 O O . GLY B 1 42 ? -22.852 2.422 12.515 1.00 31.73 18 GLY B O 1
ATOM 1208 N N . LEU B 1 43 ? -22.091 0.299 12.740 1.00 31.31 19 LEU B N 1
ATOM 1209 C CA . LEU B 1 43 ? -22.780 0.031 14.014 1.00 31.08 19 LEU B CA 1
ATOM 1210 C C . LEU B 1 43 ? -21.979 0.579 15.205 1.00 31.34 19 LEU B C 1
ATOM 1211 O O . LEU B 1 43 ? -20.771 0.373 15.275 1.00 31.79 19 LEU B O 1
ATOM 1216 N N . GLN B 1 44 ? -22.656 1.238 16.149 1.00 31.42 20 GLN B N 1
ATOM 1217 C CA . GLN B 1 44 ? -21.988 1.895 17.288 1.00 31.78 20 GLN B CA 1
ATOM 1218 C C . GLN B 1 44 ? -22.871 1.958 18.539 1.00 31.48 20 GLN B C 1
ATOM 1219 O O . GLN B 1 44 ? -24.037 2.343 18.451 1.00 30.97 20 GLN B O 1
ATOM 1225 N N . GLN B 1 45 ? -22.292 1.623 19.698 1.00 31.95 21 GLN B N 1
ATOM 1226 C CA . GLN B 1 45 ? -22.989 1.771 20.985 1.00 31.84 21 GLN B CA 1
ATOM 1227 C C . GLN B 1 45 ? -23.066 3.245 21.355 1.00 31.86 21 GLN B C 1
ATOM 1228 O O . GLN B 1 45 ? -22.034 3.893 21.558 1.00 31.55 21 GLN B O 1
ATOM 1234 N N . LEU B 1 46 ? -24.287 3.753 21.476 1.00 31.16 22 LEU B N 1
ATOM 1235 C CA . LEU B 1 46 ? -24.511 5.172 21.749 1.00 31.17 22 LEU B CA 1
ATOM 1236 C C . LEU B 1 46 ? -24.712 5.414 23.253 1.00 31.52 22 LEU B C 1
ATOM 1237 O O . LEU B 1 46 ? -25.351 4.612 23.957 1.00 31.64 22 LEU B O 1
ATOM 1242 N N . VAL B 1 47 ? -24.140 6.514 23.738 1.00 31.25 23 VAL B N 1
ATOM 1243 C CA . VAL B 1 47 ? -24.136 6.843 25.162 1.00 31.02 23 VAL B CA 1
ATOM 1244 C C . VAL B 1 47 ? -24.376 8.342 25.336 1.00 31.05 23 VAL B C 1
ATOM 1245 O O . VAL B 1 47 ? -23.769 9.150 24.629 1.00 30.44 23 VAL B O 1
ATOM 1249 N N . ALA B 1 48 ? -25.278 8.686 26.260 1.00 30.76 24 ALA B N 1
ATOM 1250 C CA . ALA B 1 48 ? -25.555 10.076 26.638 1.00 30.50 24 ALA B CA 1
ATOM 1251 C C . ALA B 1 48 ? -24.764 10.450 27.897 1.00 30.47 24 ALA B C 1
ATOM 1252 O O . ALA B 1 48 ? -24.691 9.667 28.853 1.00 30.47 24 ALA B O 1
ATOM 1254 N N . THR B 1 49 ? -24.173 11.642 27.902 1.00 30.24 25 THR B N 1
ATOM 1255 C CA . THR B 1 49 ? -23.378 12.115 29.051 1.00 30.03 25 THR B CA 1
ATOM 1256 C C . THR B 1 49 ? -23.886 13.495 29.476 1.00 30.44 25 THR B C 1
ATOM 1257 O O . THR B 1 49 ? -24.091 14.372 28.631 1.00 30.51 25 THR B O 1
ATOM 1261 N N . ILE B 1 50 ? -24.121 13.673 30.772 1.00 30.63 26 ILE B N 1
ATOM 1262 C CA . ILE B 1 50 ? -24.674 14.934 31.276 1.00 30.71 26 ILE B CA 1
ATOM 1263 C C . ILE B 1 50 ? -23.668 16.069 31.042 1.00 31.11 26 ILE B C 1
ATOM 1264 O O . ILE B 1 50 ? -22.445 15.852 31.081 1.00 30.66 26 ILE B O 1
ATOM 1269 N N . VAL B 1 51 ? -24.189 17.258 30.741 1.00 31.54 27 VAL B N 1
ATOM 1270 C CA . VAL B 1 51 ? -23.365 18.451 30.559 1.00 32.14 27 VAL B CA 1
ATOM 1271 C C . VAL B 1 51 ? -23.070 19.051 31.943 1.00 32.78 27 VAL B C 1
ATOM 1272 O O . VAL B 1 51 ? -23.989 19.283 32.716 1.00 33.12 27 VAL B O 1
ATOM 1276 N N . PRO B 1 52 ? -21.786 19.265 32.281 1.00 33.84 28 PRO B N 1
ATOM 1277 C CA . PRO B 1 52 ? -21.452 19.886 33.580 1.00 34.50 28 PRO B CA 1
ATOM 1278 C C . PRO B 1 52 ? -22.100 21.251 33.800 1.00 35.09 28 PRO B C 1
ATOM 1279 O O . PRO B 1 52 ? -22.291 22.002 32.844 1.00 35.01 28 PRO B O 1
ATOM 1283 N N . ASP B 1 53 ? -22.420 21.570 35.054 1.00 35.87 29 ASP B N 1
ATOM 1284 C CA . ASP B 1 53 ? -23.043 22.860 35.383 1.00 36.58 29 ASP B CA 1
ATOM 1285 C C . ASP B 1 53 ? -22.227 24.026 34.817 1.00 37.20 29 ASP B C 1
ATOM 1286 O O . ASP B 1 53 ? -22.791 25.015 34.342 1.00 37.34 29 ASP B O 1
ATOM 1291 N N . GLU B 1 54 ? -20.906 23.866 34.844 1.00 37.66 30 GLU B N 1
ATOM 1292 C CA . GLU B 1 54 ? -19.946 24.849 34.328 1.00 38.26 30 GLU B CA 1
ATOM 1293 C C . GLU B 1 54 ? -20.214 25.218 32.864 1.00 38.39 30 GLU B C 1
ATOM 1294 O O . GLU B 1 54 ? -20.124 26.389 32.484 1.00 38.45 30 GLU B O 1
ATOM 1300 N N . GLN B 1 55 ? -20.538 24.208 32.056 1.00 38.38 31 GLN B N 1
ATOM 1301 C CA . GLN B 1 55 ? -20.684 24.360 30.600 1.00 38.40 31 GLN B CA 1
ATOM 1302 C C . GLN B 1 55 ? -22.127 24.502 30.127 1.00 38.02 31 GLN B C 1
ATOM 1303 O O . GLN B 1 55 ? -22.370 24.596 28.922 1.00 37.94 31 GLN B O 1
ATOM 1309 N N . ARG B 1 56 ? -23.077 24.516 31.058 1.00 37.66 32 ARG B N 1
ATOM 1310 C CA . ARG B 1 56 ? -24.497 24.577 30.697 1.00 37.42 32 ARG B CA 1
ATOM 1311 C C . ARG B 1 56 ? -24.819 25.752 29.789 1.00 36.56 32 ARG B C 1
ATOM 1312 O O . ARG B 1 56 ? -25.490 25.598 28.769 1.00 36.15 32 ARG B O 1
ATOM 1320 N N . ILE B 1 57 ? -24.339 26.931 30.164 1.00 35.99 33 ILE B N 1
ATOM 1321 C CA . ILE B 1 57 ? -24.725 28.151 29.466 1.00 35.68 33 ILE B CA 1
ATOM 1322 C C . ILE B 1 57 ? -24.229 28.206 28.010 1.00 35.14 33 ILE B C 1
ATOM 1323 O O . ILE B 1 57 ? -24.845 28.870 27.173 1.00 35.35 33 ILE B O 1
ATOM 1328 N N . SER B 1 58 ? -23.153 27.484 27.707 1.00 34.19 34 SER B N 1
ATOM 1329 C CA . SER B 1 58 ? -22.601 27.428 26.340 1.00 33.62 34 SER B CA 1
ATOM 1330 C C . SER B 1 58 ? -23.217 26.347 25.430 1.00 32.65 34 SER B C 1
ATOM 1331 O O . SER B 1 58 ? -22.942 26.310 24.228 1.00 31.64 34 SER B O 1
ATOM 1334 N N . PHE B 1 59 ? -24.066 25.496 25.997 1.00 31.67 35 PHE B N 1
ATOM 1335 C CA . PHE B 1 59 ? -24.599 24.309 25.301 1.00 31.27 35 PHE B CA 1
ATOM 1336 C C . PHE B 1 59 ? -25.267 24.605 23.955 1.00 31.04 35 PHE B C 1
ATOM 1337 O O . PHE B 1 59 ? -24.905 24.013 22.937 1.00 30.87 35 PHE B O 1
ATOM 1345 N N . TRP B 1 60 ? -26.250 25.507 23.958 1.00 30.52 36 TRP B N 1
ATOM 1346 C CA . TRP B 1 60 ? -27.051 25.751 22.762 1.00 30.57 36 TRP B CA 1
ATOM 1347 C C . TRP B 1 60 ? -26.250 26.365 21.599 1.00 30.54 36 TRP B C 1
ATOM 1348 O O . TRP B 1 60 ? -26.315 25.833 20.491 1.00 31.05 36 TRP B O 1
ATOM 1359 N N . PRO B 1 61 ? -25.498 27.472 21.834 1.00 30.58 37 PRO B N 1
ATOM 1360 C CA . PRO B 1 61 ? -24.695 27.973 20.709 1.00 30.39 37 PRO B CA 1
ATOM 1361 C C . PRO B 1 61 ? -23.574 27.007 20.281 1.00 30.27 37 PRO B C 1
ATOM 1362 O O . PRO B 1 61 ? -23.298 26.891 19.081 1.00 30.30 37 PRO B O 1
ATOM 1366 N N . GLN B 1 62 ? -22.974 26.299 21.237 1.00 29.88 38 GLN B N 1
ATOM 1367 C CA . GLN B 1 62 ? -21.877 25.367 20.937 1.00 30.30 38 GLN B CA 1
ATOM 1368 C C . GLN B 1 62 ? -22.315 24.236 19.997 1.00 30.12 38 GLN B C 1
ATOM 1369 O O . GLN B 1 62 ? -21.589 23.900 19.053 1.00 30.06 38 GLN B O 1
ATOM 1375 N N . HIS B 1 63 ? -23.501 23.673 20.250 1.00 29.27 39 HIS B N 1
ATOM 1376 C CA . HIS B 1 63 ? -23.998 22.506 19.491 1.00 29.05 39 HIS B CA 1
ATOM 1377 C C . HIS B 1 63 ? -25.028 22.830 18.398 1.00 28.58 39 HIS B C 1
ATOM 1378 O O . HIS B 1 63 ? -25.227 22.023 17.487 1.00 28.18 39 HIS B O 1
ATOM 1385 N N . PHE B 1 64 ? -25.659 23.999 18.483 1.00 28.91 40 PHE B N 1
ATOM 1386 C CA . PHE B 1 64 ? -26.786 24.345 17.593 1.00 29.01 40 PHE B CA 1
ATOM 1387 C C . PHE B 1 64 ? -26.639 25.723 16.912 1.00 29.67 40 PHE B C 1
ATOM 1388 O O . PHE B 1 64 ? -27.526 26.134 16.164 1.00 29.96 40 PHE B O 1
ATOM 1396 N N . GLY B 1 65 ? -25.517 26.412 17.127 1.00 29.95 41 GLY B N 1
ATOM 1397 C CA . GLY B 1 65 ? -25.367 27.814 16.700 1.00 30.00 41 GLY B CA 1
ATOM 1398 C C . GLY B 1 65 ? -25.396 28.118 15.199 1.00 30.50 41 GLY B C 1
ATOM 1399 O O . GLY B 1 65 ? -25.456 29.287 14.803 1.00 30.63 41 GLY B O 1
ATOM 1400 N N . LEU B 1 66 ? -25.323 27.088 14.361 1.00 31.02 42 LEU B N 1
ATOM 1401 C CA . LEU B 1 66 ? -25.415 27.254 12.906 1.00 31.36 42 LEU B CA 1
ATOM 1402 C C . LEU B 1 66 ? -26.862 27.257 12.406 1.00 31.40 42 LEU B C 1
ATOM 1403 O O . LEU B 1 66 ? -27.110 27.565 11.239 1.00 31.71 42 LEU B O 1
ATOM 1408 N N . ILE B 1 67 ? -27.808 26.942 13.291 1.00 31.04 43 ILE B N 1
ATOM 1409 C C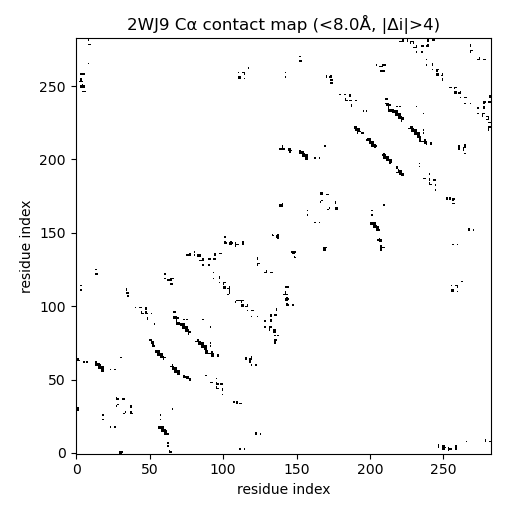A . ILE B 1 67 ? -29.205 26.731 12.915 1.00 31.21 43 ILE B CA 1
ATOM 1410 C C . ILE B 1 67 ? -30.031 27.982 13.211 1.00 31.12 43 ILE B C 1
ATOM 1411 O O . ILE B 1 67 ? -29.952 28.523 14.310 1.00 30.73 43 ILE B O 1
ATOM 1416 N N . PRO B 1 68 ? -30.851 28.439 12.243 1.00 30.84 44 PRO B N 1
ATOM 1417 C CA . PRO B 1 68 ? -31.683 29.613 12.523 1.00 30.87 44 PRO B CA 1
ATOM 1418 C C . PRO B 1 68 ? -32.580 29.420 13.745 1.00 30.57 44 PRO B C 1
ATOM 1419 O O . PRO B 1 68 ? -33.144 28.344 13.935 1.00 30.52 44 PRO B O 1
ATOM 1423 N N . GLN B 1 69 ? -32.674 30.456 14.572 1.00 30.81 45 GLN B N 1
ATOM 1424 C CA . GLN B 1 69 ? -33.504 30.440 15.787 1.00 30.91 45 GLN B CA 1
ATOM 1425 C C . GLN B 1 69 ? -33.082 29.421 16.851 1.00 30.32 45 GLN B C 1
ATOM 1426 O O . GLN B 1 69 ? -33.918 28.936 17.614 1.00 30.04 45 GLN B O 1
ATOM 1432 N N . TRP B 1 70 ? -31.783 29.138 16.946 1.00 29.21 46 TRP B N 1
ATOM 1433 C CA . TRP B 1 70 ? -31.293 28.165 17.933 1.00 29.06 46 TRP B CA 1
ATOM 1434 C C . TRP B 1 70 ? -31.643 28.562 19.371 1.00 28.59 46 TRP B C 1
ATOM 1435 O O . TRP B 1 70 ? -31.811 27.699 20.224 1.00 28.69 46 TRP B O 1
ATOM 1446 N N . VAL B 1 71 ? -31.756 29.859 19.645 1.00 28.69 47 VAL B N 1
ATOM 1447 C CA . VAL B 1 71 ? -32.023 30.320 21.008 1.00 28.86 47 VAL B CA 1
ATOM 1448 C C . VAL B 1 71 ? -33.453 29.955 21.431 1.00 29.10 47 VAL B C 1
ATOM 1449 O O . VAL B 1 71 ? -33.759 29.940 22.624 1.00 29.94 47 VAL B O 1
ATOM 1453 N N . THR B 1 72 ? -34.304 29.648 20.450 1.00 29.16 48 THR B N 1
ATOM 1454 C CA . THR B 1 72 ? -35.704 29.265 20.708 1.00 29.23 48 THR B CA 1
ATOM 1455 C C . THR B 1 72 ? -35.917 27.758 20.900 1.00 29.08 48 THR B C 1
ATOM 1456 O O . THR B 1 72 ? -37.022 27.326 21.266 1.00 29.09 48 THR B O 1
ATOM 1460 N N . LEU B 1 73 ? -34.897 26.947 20.652 1.00 29.03 49 LEU B N 1
ATOM 1461 C CA . LEU B 1 73 ? -35.084 25.485 20.687 1.00 29.12 49 LEU B CA 1
ATOM 1462 C C . LEU B 1 73 ? -35.534 24.988 22.079 1.00 29.36 49 LEU B C 1
ATOM 1463 O O . LEU B 1 73 ? -36.447 24.152 22.182 1.00 28.51 49 LEU B O 1
ATOM 1468 N N . GLU B 1 74 ? -34.904 25.487 23.144 1.00 29.18 50 GLU B N 1
ATOM 1469 C CA . GLU B 1 74 ? -35.278 25.057 24.495 1.00 29.15 50 GLU B CA 1
ATOM 1470 C C . GLU B 1 74 ? -36.766 25.368 24.810 1.00 29.06 50 GLU B C 1
ATOM 1471 O O . GLU B 1 74 ? -37.504 24.469 25.210 1.00 29.80 50 GLU B O 1
ATOM 1477 N N . PRO B 1 75 ? -37.216 26.630 24.636 1.00 28.87 51 PRO B N 1
ATOM 1478 C CA . PRO B 1 75 ? -38.662 26.908 24.687 1.00 28.53 51 PRO B CA 1
ATOM 1479 C C . PRO B 1 75 ? -39.549 26.014 23.797 1.00 28.27 51 PRO B C 1
ATOM 1480 O O . PRO B 1 75 ? -40.671 25.659 24.200 1.00 27.44 51 PRO B O 1
ATOM 1484 N N . ARG B 1 76 ? -39.086 25.680 22.599 1.00 27.97 52 ARG B N 1
ATOM 1485 C CA . ARG B 1 76 ? -39.872 24.821 21.694 1.00 28.39 52 ARG B CA 1
ATOM 1486 C C . ARG B 1 76 ? -40.022 23.383 22.229 1.00 28.19 52 ARG B C 1
ATOM 1487 O O . ARG B 1 76 ? -41.087 22.774 22.088 1.00 28.45 52 ARG B O 1
ATOM 1495 N N . VAL B 1 77 ? -38.955 22.850 22.831 1.00 28.36 53 VAL B N 1
ATOM 1496 C CA . VAL B 1 77 ? -39.005 21.518 23.464 1.00 28.14 53 VAL B CA 1
ATOM 1497 C C . VAL B 1 77 ? -40.042 21.504 24.597 1.00 28.47 53 VAL B C 1
ATOM 1498 O O . VAL B 1 77 ? -40.886 20.606 24.672 1.00 28.83 53 VAL B O 1
ATOM 1502 N N . PHE B 1 78 ? -39.988 22.505 25.472 1.00 28.78 54 PHE B N 1
ATOM 1503 C CA . PHE B 1 78 ? -40.975 22.618 26.558 1.00 28.94 54 PHE B CA 1
ATOM 1504 C C . PHE B 1 78 ? -42.398 22.765 25.997 1.00 28.86 54 PHE B C 1
ATOM 1505 O O . PHE B 1 78 ? -43.352 22.235 26.570 1.00 29.23 54 PHE B O 1
ATOM 1513 N N . GLY B 1 79 ? -42.529 23.477 24.878 1.00 28.64 55 GLY B N 1
ATOM 1514 C CA . GLY B 1 79 ? -43.814 23.617 24.186 1.00 29.17 55 GLY B CA 1
ATOM 1515 C C . GLY B 1 79 ? -44.351 22.271 23.733 1.00 29.64 55 GLY B C 1
ATOM 1516 O O . GLY B 1 79 ? -45.507 21.951 23.978 1.00 29.25 55 GLY B O 1
ATOM 1517 N N . TRP B 1 80 ? -43.512 21.475 23.073 1.00 29.80 56 TRP B N 1
ATOM 1518 C CA . TRP B 1 80 ? -43.924 20.120 22.675 1.00 30.70 56 TRP B CA 1
ATOM 1519 C C . TRP B 1 80 ? -44.277 19.252 23.896 1.00 31.17 56 TRP B C 1
ATOM 1520 O O . TRP B 1 80 ? -45.258 18.512 23.870 1.00 30.66 56 TRP B O 1
ATOM 1531 N N . MET B 1 81 ? -43.496 19.366 24.967 1.00 31.45 57 MET B N 1
ATOM 1532 C CA . MET B 1 81 ? -43.728 18.564 26.171 1.00 32.44 57 MET B CA 1
ATOM 1533 C C . MET B 1 81 ? -45.099 18.909 26.782 1.00 32.66 57 MET B C 1
ATOM 1534 O O . MET B 1 81 ? -45.837 18.016 27.231 1.00 32.95 57 MET B O 1
ATOM 1539 N N . ASP B 1 82 ? -45.456 20.192 26.768 1.00 33.09 58 ASP B N 1
ATOM 1540 C CA . ASP B 1 82 ? -46.789 20.623 27.214 1.00 33.72 58 ASP B CA 1
ATOM 1541 C C . ASP B 1 82 ? -47.921 20.108 26.330 1.00 34.00 58 ASP B C 1
ATOM 1542 O O . ASP B 1 82 ? -49.007 19.841 26.833 1.00 33.96 58 ASP B O 1
ATOM 1547 N N . ARG B 1 83 ? -47.687 20.006 25.024 1.00 34.11 59 ARG B N 1
ATOM 1548 C CA . ARG B 1 83 ? -48.697 19.445 24.114 1.00 34.66 59 ARG B CA 1
ATOM 1549 C C . ARG B 1 83 ? -48.893 17.953 24.360 1.00 34.72 59 ARG B C 1
ATOM 1550 O O . ARG B 1 83 ? -50.020 17.458 24.331 1.00 34.34 59 ARG B O 1
ATOM 1558 N N . LEU B 1 84 ? -47.787 17.247 24.585 1.00 34.93 60 LEU B N 1
ATOM 1559 C CA . LEU B 1 84 ? -47.808 15.789 24.715 1.00 35.22 60 LEU B CA 1
ATOM 1560 C C . LEU B 1 84 ? -48.310 15.313 26.077 1.00 35.51 60 LEU B C 1
ATOM 1561 O O . LEU B 1 84 ? -48.949 14.266 26.161 1.00 35.73 60 LEU B O 1
ATOM 1566 N N . CYS B 1 85 ? -48.024 16.073 27.132 1.00 35.61 61 CYS B N 1
ATOM 1567 C CA . CYS B 1 85 ? -48.332 15.640 28.497 1.00 35.95 61 CYS B CA 1
ATOM 1568 C C . CYS B 1 85 ? -49.839 15.619 28.764 1.00 36.28 61 CYS B C 1
ATOM 1569 O O . CYS B 1 85 ? -50.524 16.611 28.543 1.00 35.80 61 CYS B O 1
ATOM 1572 N N . GLU B 1 86 ? -50.329 14.485 29.261 1.00 36.92 62 GLU B N 1
ATOM 1573 C CA . GLU B 1 86 ? -51.757 14.278 29.515 1.00 37.70 62 GLU B CA 1
ATOM 1574 C C . GLU B 1 86 ? -52.255 15.046 30.739 1.00 38.18 62 GLU B C 1
ATOM 1575 O O . GLU B 1 86 ? -53.301 15.704 30.684 1.00 38.36 62 GLU B O 1
ATOM 1581 N N . ASN B 1 87 ? -51.521 14.945 31.845 1.00 38.70 63 ASN B N 1
ATOM 1582 C CA . ASN B 1 87 ? -51.886 15.651 33.081 1.00 39.16 63 ASN B CA 1
ATOM 1583 C C . ASN B 1 87 ? -50.692 16.438 33.628 1.00 39.05 63 ASN B C 1
ATOM 1584 O O . ASN B 1 87 ? -50.390 17.508 33.111 1.00 39.46 63 ASN B O 1
ATOM 1589 N N . TYR B 1 88 ? -50.015 15.928 34.656 1.00 39.04 64 TYR B N 1
ATOM 1590 C CA . TYR B 1 88 ? -48.841 16.619 35.199 1.00 39.08 64 TYR B CA 1
ATOM 1591 C C . TYR B 1 88 ? -47.570 15.818 34.946 1.00 38.65 64 TYR B C 1
ATOM 1592 O O . TYR B 1 88 ? -47.472 14.642 35.317 1.00 38.81 64 TYR B O 1
ATOM 1601 N N . CYS B 1 89 ? -46.599 16.466 34.311 1.00 38.08 65 CYS B N 1
ATOM 1602 C CA . CYS B 1 89 ? -45.313 15.841 34.030 1.00 37.66 65 CYS B CA 1
ATOM 1603 C C . CYS B 1 89 ? -44.242 16.476 34.930 1.00 37.38 65 CYS B C 1
ATOM 1604 O O . CYS B 1 89 ? -43.841 15.871 35.928 1.00 38.12 65 CYS B O 1
ATOM 1607 N N . GLY B 1 90 ? -43.811 17.690 34.617 1.00 36.67 66 GLY B N 1
ATOM 1608 C CA . GLY B 1 90 ? -42.927 18.436 35.516 1.00 36.24 66 GLY B CA 1
ATOM 1609 C C . GLY B 1 90 ? -41.472 18.014 35.416 1.00 35.56 66 GLY B C 1
ATOM 1610 O O . GLY B 1 90 ? -40.950 17.841 34.315 1.00 36.01 66 GLY B O 1
ATOM 1611 N N . GLY B 1 91 ? -40.811 17.871 36.562 1.00 34.58 67 GLY B N 1
ATOM 1612 C CA . GLY B 1 91 ? -39.409 17.440 36.604 1.00 33.65 67 GLY B CA 1
ATOM 1613 C C . GLY B 1 91 ? -38.353 18.535 36.525 1.00 32.86 67 GLY B C 1
ATOM 1614 O O . GLY B 1 91 ? -38.657 19.709 36.302 1.00 32.22 67 GLY B O 1
ATOM 1615 N N . ILE B 1 92 ? -37.104 18.120 36.730 1.00 32.13 68 ILE B N 1
ATOM 1616 C CA . ILE B 1 92 ? -35.923 18.981 36.641 1.00 31.78 68 ILE B CA 1
ATOM 1617 C C . ILE B 1 92 ? -35.153 18.543 35.400 1.00 31.19 68 ILE B C 1
ATOM 1618 O O . ILE B 1 92 ? -34.762 17.387 35.301 1.00 30.91 68 ILE B O 1
ATOM 1623 N N . TRP B 1 93 ? -34.946 19.463 34.458 1.00 30.74 69 TRP B N 1
ATOM 1624 C CA . TRP B 1 93 ? -34.403 19.127 33.136 1.00 30.66 69 TRP B CA 1
ATOM 1625 C C . TRP B 1 93 ? -32.895 19.379 33.024 1.00 30.46 69 TRP B C 1
ATOM 1626 O O . TRP B 1 93 ? -32.398 20.448 33.395 1.00 30.53 69 TRP B O 1
ATOM 1637 N N . ASN B 1 94 ? -32.184 18.375 32.519 1.00 30.47 70 ASN B N 1
ATOM 1638 C CA . ASN B 1 94 ? -30.733 18.444 32.314 1.00 30.30 70 ASN B CA 1
ATOM 1639 C C . ASN B 1 94 ? -30.381 18.454 30.826 1.00 30.13 70 ASN B C 1
ATOM 1640 O O . ASN B 1 94 ? -31.207 18.111 29.974 1.00 30.23 70 ASN B O 1
ATOM 1645 N N . LEU B 1 95 ? -29.141 18.838 30.532 1.00 29.55 71 LEU B N 1
ATOM 1646 C CA . LEU B 1 95 ? -28.621 18.848 29.171 1.00 29.73 71 LEU B CA 1
ATOM 1647 C C . LEU B 1 95 ? -27.634 17.696 28.979 1.00 29.50 71 LEU B C 1
ATOM 1648 O O . LEU B 1 95 ? -26.852 17.385 29.880 1.00 29.99 71 LEU B O 1
ATOM 1653 N N . TYR B 1 96 ? -27.691 17.071 27.799 1.00 29.54 72 TYR B N 1
ATOM 1654 C CA . TYR B 1 96 ? -26.897 15.874 27.477 1.00 29.22 72 TYR B CA 1
ATOM 1655 C C . TYR B 1 96 ? -26.245 15.946 26.083 1.00 29.03 72 TYR B C 1
ATOM 1656 O O . TYR B 1 96 ? -26.831 16.465 25.133 1.00 28.60 72 TYR B O 1
ATOM 1665 N N . THR B 1 97 ? -25.037 15.395 25.981 1.00 28.84 73 THR B N 1
ATOM 1666 C CA . THR B 1 97 ? -24.359 15.156 24.699 1.00 28.98 73 THR B CA 1
ATOM 1667 C C . THR B 1 97 ? -24.324 13.656 24.373 1.00 28.87 73 THR B C 1
ATOM 1668 O O . THR B 1 97 ? -24.349 12.824 25.284 1.00 29.15 73 THR B O 1
ATOM 1672 N N . LEU B 1 98 ? -24.271 13.336 23.076 1.00 28.41 74 LEU B N 1
ATOM 1673 C CA . LEU B 1 98 ? -24.199 11.951 22.587 1.00 28.37 74 LEU B CA 1
ATOM 1674 C C . LEU B 1 98 ? -22.834 11.743 21.909 1.00 28.46 74 LEU B C 1
ATOM 1675 O O . LEU B 1 98 ? -22.281 12.681 21.344 1.00 28.92 74 LEU B O 1
ATOM 1680 N N . ASN B 1 99 ? -22.313 10.521 21.953 1.00 28.56 75 ASN B N 1
ATOM 1681 C CA . ASN B 1 99 ? -20.989 10.211 21.357 1.00 29.01 75 ASN B CA 1
ATOM 1682 C C . ASN B 1 99 ? -20.988 10.045 19.823 1.00 29.43 75 ASN B C 1
ATOM 1683 O O . ASN B 1 99 ? -19.953 9.662 19.232 1.00 30.98 75 ASN B O 1
ATOM 1688 N N . ASN B 1 100 ? -22.138 10.291 19.192 1.00 29.44 76 ASN B N 1
ATOM 1689 C CA . ASN B 1 100 ? -22.224 10.418 17.732 1.00 29.10 76 ASN B CA 1
ATOM 1690 C C . ASN B 1 100 ? -22.325 11.881 17.262 1.00 29.03 76 ASN B C 1
ATOM 1691 O O . ASN B 1 100 ? -22.537 12.138 16.080 1.00 29.74 76 ASN B O 1
ATOM 1696 N N . GLY B 1 101 ? -22.165 12.819 18.194 1.00 29.13 77 GLY B N 1
ATOM 1697 C CA . GLY B 1 101 ? -22.279 14.258 17.929 1.00 29.02 77 GLY B CA 1
ATOM 1698 C C . GLY B 1 101 ? -23.640 14.870 18.235 1.00 29.06 77 GLY B C 1
ATOM 1699 O O . GLY B 1 101 ? -23.821 16.078 18.120 1.00 28.91 77 GLY B O 1
ATOM 1700 N N . GLY B 1 102 ? -24.592 14.040 18.641 1.00 28.94 78 GLY B N 1
ATOM 1701 C CA . GLY B 1 102 ? -25.929 14.523 18.984 1.00 28.73 78 GLY B CA 1
ATOM 1702 C C . GLY B 1 102 ? -25.980 15.213 20.329 1.00 28.67 78 GLY B C 1
ATOM 1703 O O . GLY B 1 102 ? -25.001 15.241 21.076 1.00 27.90 78 GLY B O 1
ATOM 1704 N N . ALA B 1 103 ? -27.133 15.787 20.644 1.00 28.96 79 ALA B N 1
ATOM 1705 C CA . ALA B 1 103 ? -27.327 16.469 21.922 1.00 28.78 79 ALA B CA 1
ATOM 1706 C C . ALA B 1 103 ? -28.828 16.634 22.166 1.00 29.29 79 ALA B C 1
ATOM 1707 O O . ALA B 1 103 ? -29.615 16.723 21.210 1.00 30.39 79 ALA B O 1
ATOM 1709 N N . PHE B 1 104 ? -29.220 16.661 23.435 1.00 29.53 80 PHE B N 1
ATOM 1710 C CA . PHE B 1 104 ? -30.639 16.787 23.797 1.00 29.46 80 PHE B CA 1
ATOM 1711 C C . PHE B 1 104 ? -30.838 17.261 25.245 1.00 29.75 80 PHE B C 1
ATOM 1712 O O . PHE B 1 104 ? -29.882 17.503 25.981 1.00 29.15 80 PHE B O 1
ATOM 1720 N N . MET B 1 105 ? -32.088 17.436 25.646 1.00 30.11 81 MET B N 1
ATOM 1721 C CA . MET B 1 105 ? -32.404 17.768 27.034 1.00 30.90 81 MET B CA 1
ATOM 1722 C C . MET B 1 105 ? -33.513 16.858 27.534 1.00 31.38 81 MET B C 1
ATOM 1723 O O . MET B 1 105 ? -34.418 16.510 26.778 1.00 31.17 81 MET B O 1
ATOM 1728 N N . ALA B 1 106 ? -33.428 16.468 28.800 1.00 31.66 82 ALA B N 1
ATOM 1729 C CA . ALA B 1 106 ? -34.427 15.579 29.406 1.00 32.64 82 ALA B CA 1
ATOM 1730 C C . ALA B 1 106 ? -34.328 15.603 30.926 1.00 33.79 82 ALA B C 1
ATOM 1731 O O . ALA B 1 106 ? -33.326 16.048 31.478 1.00 33.46 82 ALA B O 1
ATOM 1733 N N . PRO B 1 107 ? -35.373 15.128 31.615 1.00 35.18 83 PRO B N 1
ATOM 1734 C CA . PRO B 1 107 ? -35.150 14.714 33.002 1.00 36.71 83 PRO B CA 1
ATOM 1735 C C . PRO B 1 107 ? -34.192 13.511 33.111 1.00 38.26 83 PRO B C 1
ATOM 1736 O O . PRO B 1 107 ? -33.953 12.794 32.130 1.00 38.80 83 PRO B O 1
ATOM 1740 N N . GLU B 1 108 ? -33.656 13.313 34.309 1.00 40.03 84 GLU B N 1
ATOM 1741 C CA . GLU B 1 108 ? -32.692 12.250 34.605 1.00 41.41 84 GLU B CA 1
ATOM 1742 C C . GLU B 1 108 ? -33.242 10.851 34.284 1.00 42.15 84 GLU B C 1
ATOM 1743 O O . GLU B 1 108 ? -34.433 10.605 34.472 1.00 42.77 84 GLU B O 1
ATOM 1749 N N . PRO B 1 109 ? -32.384 9.931 33.795 1.00 42.83 85 PRO B N 1
ATOM 1750 C CA . PRO B 1 109 ? -32.803 8.530 33.650 1.00 43.08 85 PRO B CA 1
ATOM 1751 C C . PRO B 1 109 ? -32.898 7.772 34.976 1.00 43.36 85 PRO B C 1
ATOM 1752 O O . PRO B 1 109 ? -32.527 8.302 36.024 1.00 43.72 85 PRO B O 1
ATOM 1756 N N . GLU B 1 115 ? -41.474 6.069 38.755 1.00 38.46 91 GLU B N 1
ATOM 1757 C CA . GLU B 1 115 ? -42.131 7.272 38.244 1.00 38.18 91 GLU B CA 1
ATOM 1758 C C . GLU B 1 115 ? -42.289 7.185 36.728 1.00 37.43 91 GLU B C 1
ATOM 1759 O O . GLU B 1 115 ? -41.316 6.936 36.012 1.00 37.31 91 GLU B O 1
ATOM 1765 N N . THR B 1 116 ? -43.513 7.390 36.247 1.00 36.65 92 THR B N 1
ATOM 1766 C CA . THR B 1 116 ? -43.818 7.289 34.815 1.00 36.05 92 THR B CA 1
ATOM 1767 C C . THR B 1 116 ? -44.818 8.367 34.386 1.00 35.35 92 THR B C 1
ATOM 1768 O O . THR B 1 116 ? -45.689 8.753 35.167 1.00 34.62 92 THR B O 1
ATOM 1772 N N . TRP B 1 117 ? -44.678 8.850 33.151 1.00 34.24 93 TRP B N 1
ATOM 1773 C CA . TRP B 1 117 ? -45.596 9.846 32.586 1.00 33.79 93 TRP B CA 1
ATOM 1774 C C . TRP B 1 117 ? -46.443 9.257 31.460 1.00 33.75 93 TRP B C 1
ATOM 1775 O O . TRP B 1 117 ? -45.981 8.409 30.701 1.00 33.60 93 TRP B O 1
ATOM 1786 N N . VAL B 1 118 ? -47.679 9.732 31.345 1.00 33.37 94 VAL B N 1
ATOM 1787 C CA . VAL B 1 118 ? -48.543 9.386 30.218 1.00 33.41 94 VAL B CA 1
ATOM 1788 C C . VAL B 1 118 ? -48.606 10.545 29.228 1.00 33.33 94 VAL B C 1
ATOM 1789 O O . VAL B 1 118 ? -48.919 11.678 29.608 1.00 33.01 94 VAL B O 1
ATOM 1793 N N . LEU B 1 119 ? -48.297 10.252 27.965 1.00 33.40 95 LEU B N 1
ATOM 1794 C CA . LEU B 1 119 ? -48.308 11.243 26.891 1.00 33.52 95 LEU B CA 1
ATOM 1795 C C . LEU B 1 119 ? -49.391 10.901 25.875 1.00 33.67 95 LEU B C 1
ATOM 1796 O O . LEU B 1 119 ? -49.748 9.733 25.714 1.00 33.38 95 LEU B O 1
ATOM 1801 N N . PHE B 1 120 ? -49.908 11.926 25.201 1.00 33.81 96 PHE B N 1
ATOM 1802 C CA . PHE B 1 120 ? -50.886 11.754 24.123 1.00 33.98 96 PHE B CA 1
ATOM 1803 C C . PHE B 1 120 ? -50.601 12.731 22.985 1.00 33.77 96 PHE B C 1
ATOM 1804 O O . PHE B 1 120 ? -50.526 13.940 23.203 1.00 33.60 96 PHE B O 1
ATOM 1812 N N . ASN B 1 121 ? -50.448 12.194 21.778 1.00 33.59 97 ASN B N 1
ATOM 1813 C CA . ASN B 1 121 ? -50.239 12.996 20.576 1.00 33.59 97 ASN B CA 1
ATOM 1814 C C . ASN B 1 121 ? -51.520 13.033 19.735 1.00 33.83 97 ASN B C 1
ATOM 1815 O O . ASN B 1 121 ? -51.926 12.025 19.162 1.00 33.43 97 ASN B O 1
ATOM 1820 N N . ALA B 1 122 ? -52.136 14.209 19.658 1.00 34.11 98 ALA B N 1
ATOM 1821 C CA . ALA B 1 122 ? -53.348 14.403 18.855 1.00 34.60 98 ALA B CA 1
ATOM 1822 C C . ALA B 1 122 ? -53.143 14.256 17.338 1.00 34.82 98 ALA B C 1
ATOM 1823 O O . ALA B 1 122 ? -54.097 13.938 16.621 1.00 35.02 98 ALA B O 1
ATOM 1825 N N A MET B 1 123 ? -51.927 14.485 16.848 0.50 34.96 99 MET B N 1
ATOM 1826 N N B MET B 1 123 ? -51.912 14.501 16.877 0.50 34.95 99 MET B N 1
ATOM 1827 C CA A MET B 1 123 ? -51.661 14.357 15.411 0.50 35.08 99 MET B CA 1
ATOM 1828 C CA B MET B 1 123 ? -51.543 14.371 15.458 0.50 35.05 99 MET B CA 1
ATOM 1829 C C A MET B 1 123 ? -51.780 12.908 14.929 0.50 34.97 99 MET B C 1
ATOM 1830 C C B MET B 1 123 ? -51.764 12.935 14.953 0.50 34.95 99 MET B C 1
ATOM 1831 O O A MET B 1 123 ? -52.218 12.670 13.801 0.50 34.96 99 MET B O 1
ATOM 1832 O O B MET B 1 123 ? -52.262 12.735 13.842 0.50 34.96 99 MET B O 1
ATOM 1841 N N . ASN B 1 124 ? -51.412 11.948 15.780 1.00 34.73 100 ASN B N 1
ATOM 1842 C CA . ASN B 1 124 ? -51.569 10.511 15.433 1.00 34.47 100 ASN B CA 1
ATOM 1843 C C . ASN B 1 124 ? -52.566 9.703 16.289 1.00 34.07 100 ASN B C 1
ATOM 1844 O O . ASN B 1 124 ? -52.826 8.539 15.989 1.00 34.10 100 ASN B O 1
ATOM 1849 N N . GLY B 1 125 ? -53.112 10.309 17.342 1.00 33.69 101 GLY B N 1
ATOM 1850 C CA . GLY B 1 125 ? -54.137 9.663 18.175 1.00 33.38 101 GLY B CA 1
ATOM 1851 C C . GLY B 1 125 ? -53.650 8.631 19.183 1.00 33.21 101 GLY B C 1
ATOM 1852 O O . GLY B 1 125 ? -54.4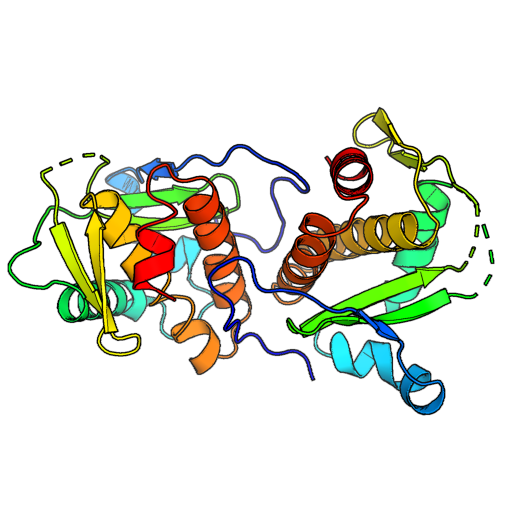60 7.913 19.775 1.00 33.09 101 GLY B O 1
ATOM 1853 N N . ASN B 1 126 ? -52.336 8.575 19.404 1.00 32.78 102 ASN B N 1
ATOM 1854 C CA . ASN B 1 126 ? -51.713 7.551 20.258 1.00 32.70 102 ASN B CA 1
ATOM 1855 C C . ASN B 1 126 ? -51.434 8.021 21.686 1.00 32.44 102 ASN B C 1
ATOM 1856 O O . ASN B 1 126 ? -50.986 9.145 21.898 1.00 32.13 102 ASN B O 1
ATOM 1861 N N . ARG B 1 127 ? -51.720 7.149 22.654 1.00 32.36 103 ARG B N 1
ATOM 1862 C CA . ARG B 1 127 ? -51.284 7.330 24.042 1.00 32.52 103 ARG B CA 1
ATOM 1863 C C . ARG B 1 127 ? -50.084 6.416 24.293 1.00 32.02 103 ARG B C 1
ATOM 1864 O O . ARG B 1 127 ? -49.983 5.344 23.701 1.00 31.94 103 ARG B O 1
ATOM 1872 N N . ALA B 1 128 ? -49.180 6.844 25.169 1.00 31.53 104 ALA B N 1
ATOM 1873 C CA . ALA B 1 128 ? -48.026 6.031 25.542 1.00 31.33 104 ALA B CA 1
ATOM 1874 C C . ALA B 1 128 ? -47.531 6.391 26.936 1.00 31.07 104 ALA B C 1
ATOM 1875 O O . ALA B 1 128 ? -47.486 7.564 27.303 1.00 30.98 104 ALA B O 1
ATOM 1877 N N . GLU B 1 129 ? -47.164 5.361 27.696 1.00 31.04 105 GLU B N 1
ATOM 1878 C CA . GLU B 1 129 ? -46.631 5.508 29.045 1.00 31.00 105 GLU B CA 1
ATOM 1879 C C . GLU B 1 129 ? -45.114 5.295 29.003 1.00 30.47 105 GLU B C 1
ATOM 1880 O O . GLU B 1 129 ? -44.643 4.333 28.407 1.00 30.02 105 GLU B O 1
ATOM 1886 N N . MET B 1 130 ? -44.358 6.193 29.626 1.00 29.89 106 MET B N 1
ATOM 1887 C CA . MET B 1 130 ? -42.896 6.121 29.574 1.00 29.53 106 MET B CA 1
ATOM 1888 C C . MET B 1 130 ? -42.215 6.918 30.694 1.00 29.05 106 MET B C 1
ATOM 1889 O O . MET B 1 130 ? -42.839 7.745 31.356 1.00 29.33 106 MET B O 1
ATOM 1894 N N . SER B 1 131 ? -40.922 6.666 30.885 1.00 28.68 107 SER B N 1
ATOM 1895 C CA . SER B 1 131 ? -40.125 7.394 31.879 1.00 28.30 107 SER B CA 1
ATOM 1896 C C . SER B 1 131 ? -40.012 8.878 31.524 1.00 28.17 107 SER B C 1
ATOM 1897 O O . SER B 1 131 ? -40.155 9.253 30.353 1.00 27.92 107 SER B O 1
ATOM 1900 N N . PRO B 1 132 ? -39.787 9.738 32.534 1.00 28.37 108 PRO B N 1
ATOM 1901 C CA . PRO B 1 132 ? -39.440 11.133 32.228 1.00 28.57 108 PRO B CA 1
ATOM 1902 C C . PRO B 1 132 ? -38.302 11.297 31.203 1.00 29.07 108 PRO B C 1
ATOM 1903 O O . PRO B 1 132 ? -38.436 12.134 30.296 1.00 28.44 108 PRO B O 1
ATOM 1907 N N . GLU B 1 133 ? -37.223 10.513 31.319 1.00 29.90 109 GLU B N 1
ATOM 1908 C CA . GLU B 1 133 ? -36.126 10.563 30.313 1.00 30.12 109 GLU B CA 1
ATOM 1909 C C . GLU B 1 133 ? -36.650 10.333 28.901 1.00 29.53 109 GLU B C 1
ATOM 1910 O O . GLU B 1 133 ? -36.341 11.103 27.982 1.00 29.46 109 GLU B O 1
ATOM 1916 N N . ALA B 1 134 ? -37.416 9.257 28.721 1.00 28.62 110 ALA B N 1
ATOM 1917 C CA . ALA B 1 134 ? -37.930 8.900 27.393 1.00 28.23 110 ALA B CA 1
ATOM 1918 C C . ALA B 1 134 ? -38.870 9.969 26.814 1.00 27.91 110 ALA B C 1
ATOM 1919 O O . ALA B 1 134 ? -38.815 10.274 25.617 1.00 27.43 110 ALA B O 1
ATOM 1921 N N . ALA B 1 135 ? -39.730 10.533 27.666 1.00 27.47 111 ALA B N 1
ATOM 1922 C CA . ALA B 1 135 ? -40.575 11.671 27.275 1.00 27.72 111 ALA B CA 1
ATOM 1923 C C . ALA B 1 135 ? -39.763 12.853 26.725 1.00 27.67 111 ALA B C 1
ATOM 1924 O O . ALA B 1 135 ? -40.110 13.432 25.690 1.00 27.41 111 ALA B O 1
ATOM 1926 N N . GLY B 1 136 ? -38.683 13.208 27.419 1.00 27.68 112 GLY B N 1
ATOM 1927 C CA . GLY B 1 136 ? -37.787 14.270 26.965 1.00 27.82 112 GLY B CA 1
ATOM 1928 C C . GLY B 1 136 ? -37.149 13.978 25.608 1.00 27.79 112 GLY B C 1
ATOM 1929 O O . GLY B 1 136 ? -37.043 14.868 24.749 1.00 27.66 112 GLY B O 1
ATOM 1930 N N . ILE B 1 137 ? -36.716 12.734 25.411 1.00 27.40 113 ILE B N 1
ATOM 1931 C CA . ILE B 1 137 ? -36.176 12.314 24.109 1.00 27.64 113 ILE B CA 1
ATOM 1932 C C . ILE B 1 137 ? -37.238 12.515 23.012 1.00 27.64 113 ILE B C 1
ATOM 1933 O O . ILE B 1 137 ? -36.962 13.112 21.967 1.00 27.84 113 ILE B O 1
ATOM 1938 N N . ALA B 1 138 ? -38.461 12.067 23.291 1.00 28.02 114 ALA B N 1
ATOM 1939 C CA . ALA B 1 138 ? -39.603 12.223 22.380 1.00 27.91 114 ALA B CA 1
ATOM 1940 C C . ALA B 1 138 ? -39.895 13.686 22.035 1.00 27.62 114 ALA B C 1
ATOM 1941 O O . ALA B 1 138 ? -40.059 14.026 20.853 1.00 28.69 114 ALA B O 1
ATOM 1943 N N . ALA B 1 139 ? -39.944 14.554 23.043 1.00 26.78 115 ALA B N 1
ATOM 1944 C CA . ALA B 1 139 ? -40.167 15.985 22.805 1.00 26.77 115 ALA B CA 1
ATOM 1945 C C . ALA B 1 139 ? -39.067 16.620 21.930 1.00 27.21 115 ALA B C 1
ATOM 1946 O O . ALA B 1 139 ? -39.351 17.449 21.053 1.00 27.46 115 ALA B O 1
ATOM 1948 N N . CYS B 1 140 ? -37.816 16.250 22.182 1.00 27.47 116 CYS B N 1
ATOM 1949 C CA . CYS B 1 140 ? -36.704 16.754 21.372 1.00 27.82 116 CYS B CA 1
ATOM 1950 C C . CYS B 1 140 ? -36.754 16.272 19.909 1.00 28.16 116 CYS B C 1
ATOM 1951 O O . CYS B 1 140 ? -36.473 17.041 18.979 1.00 27.35 116 CYS B O 1
ATOM 1954 N N . LEU B 1 141 ? -37.095 15.006 19.703 1.00 27.90 117 LEU B N 1
ATOM 1955 C CA . LEU B 1 141 ? -37.263 14.491 18.335 1.00 28.48 117 LEU B CA 1
ATOM 1956 C C . LEU B 1 141 ? -38.289 15.288 17.530 1.00 28.18 117 LEU B C 1
ATOM 1957 O O . LEU B 1 141 ? -38.033 15.647 16.380 1.00 28.81 117 LEU B O 1
ATOM 1962 N N . MET B 1 142 ? -39.449 15.547 18.131 1.00 27.97 118 MET B N 1
ATOM 1963 C CA A MET B 1 142 ? -40.520 16.314 17.485 0.50 28.07 118 MET B CA 1
ATOM 1964 C CA B MET B 1 142 ? -40.499 16.294 17.446 0.50 27.92 118 MET B CA 1
ATOM 1965 C C . MET B 1 142 ? -40.051 17.733 17.171 1.00 27.91 118 MET B C 1
ATOM 1966 O O . MET B 1 142 ? -40.321 18.273 16.088 1.00 28.03 118 MET B O 1
ATOM 1975 N N . THR B 1 143 ? -39.353 18.339 18.131 1.00 27.68 119 THR B N 1
ATOM 1976 C CA . THR B 1 143 ? -38.801 19.693 17.962 1.00 27.61 119 THR B CA 1
ATOM 1977 C C . THR B 1 143 ? -37.821 19.756 16.778 1.00 27.86 119 THR B C 1
ATOM 1978 O O . THR B 1 143 ? -37.950 20.617 15.905 1.00 27.73 119 THR B O 1
ATOM 1982 N N . TYR B 1 144 ? -36.864 18.834 16.747 1.00 27.62 120 TYR B N 1
ATOM 1983 C CA . TYR B 1 144 ? -35.814 18.841 15.718 1.00 28.03 120 TYR B CA 1
ATOM 1984 C C . TYR B 1 144 ? -36.373 18.585 14.307 1.00 27.98 120 TYR B C 1
ATOM 1985 O O . TYR B 1 144 ? -35.978 19.241 13.333 1.00 28.49 120 TYR B O 1
ATOM 1994 N N . SER B 1 145 ? -37.281 17.625 14.192 1.00 28.40 121 SER B N 1
ATOM 1995 C CA A SER B 1 145 ? -37.865 17.283 12.895 0.50 28.55 121 SER B CA 1
ATOM 1996 C CA B SER B 1 145 ? -37.873 17.284 12.896 0.50 28.36 121 SER B CA 1
ATOM 1997 C C . SER B 1 145 ? -38.707 18.438 12.342 1.00 28.37 121 SER B C 1
ATOM 1998 O O . SER B 1 145 ? -38.600 18.785 11.168 1.00 28.44 121 SER B O 1
ATOM 2003 N N . HIS B 1 146 ? -39.541 19.031 13.195 1.00 28.02 122 HIS B N 1
ATOM 2004 C CA . HIS B 1 146 ? -40.339 20.185 12.810 1.00 27.91 122 HIS B CA 1
ATOM 2005 C C . HIS B 1 146 ? -39.450 21.348 12.364 1.00 27.08 122 HIS B C 1
ATOM 2006 O O . HIS B 1 146 ? -39.664 21.949 11.316 1.00 26.40 122 HIS B O 1
ATOM 2013 N N . HIS B 1 147 ? -38.406 21.629 13.144 1.00 26.75 123 HIS B N 1
ATOM 2014 C CA . HIS B 1 147 ? -37.587 22.805 12.879 1.00 27.35 123 HIS B CA 1
ATOM 2015 C C . HIS B 1 147 ? -36.691 22.611 11.641 1.00 27.59 123 HIS B C 1
ATOM 2016 O O . HIS B 1 147 ? -36.415 23.569 10.910 1.00 27.74 123 HIS B O 1
ATOM 2023 N N . ALA B 1 148 ? -36.266 21.370 11.398 1.00 27.57 124 ALA B N 1
ATOM 2024 C CA . ALA B 1 148 ? -35.553 21.032 10.158 1.00 27.19 124 ALA B CA 1
ATOM 2025 C C . ALA B 1 148 ? -36.424 21.314 8.922 1.00 27.42 124 ALA B C 1
ATOM 2026 O O . ALA B 1 148 ? -35.952 21.869 7.922 1.00 27.12 124 ALA B O 1
ATOM 2028 N N . CYS B 1 149 ? -37.700 20.958 9.002 1.00 27.90 125 CYS B N 1
ATOM 2029 C CA . CYS B 1 149 ? -38.610 21.179 7.877 1.00 28.28 125 CYS B CA 1
ATOM 2030 C C . CYS B 1 149 ? -38.933 22.664 7.659 1.00 28.59 125 CYS B C 1
ATOM 2031 O O . CYS B 1 149 ? -39.118 23.099 6.523 1.00 28.56 125 CYS B O 1
ATOM 2034 N N . ARG B 1 150 ? -38.998 23.433 8.741 1.00 28.54 126 ARG B N 1
ATOM 2035 C CA . ARG B 1 150 ? -39.239 24.870 8.637 1.00 28.57 126 ARG B CA 1
ATOM 2036 C C . ARG B 1 150 ? -38.030 25.625 8.065 1.00 28.77 126 ARG B C 1
ATOM 2037 O O . ARG B 1 150 ? -38.184 26.488 7.208 1.00 28.99 126 ARG B O 1
ATOM 2045 N N . THR B 1 151 ? -36.838 25.306 8.561 1.00 28.42 127 THR B N 1
ATOM 2046 C CA . THR B 1 151 ? -35.641 26.083 8.237 1.00 28.60 127 THR B CA 1
ATOM 2047 C C . THR B 1 151 ? -34.899 25.605 6.992 1.00 28.72 127 THR B C 1
ATOM 2048 O O . THR B 1 151 ? -34.115 26.360 6.417 1.00 28.90 127 THR B O 1
ATOM 2052 N N . GLU B 1 152 ? -35.135 24.361 6.585 1.00 29.00 128 GLU B N 1
ATOM 2053 C CA . GLU B 1 152 ? -34.332 23.701 5.541 1.00 29.49 128 GLU B CA 1
ATOM 2054 C C . GLU B 1 152 ? -32.826 23.764 5.860 1.00 29.44 128 GLU B C 1
ATOM 2055 O O . GLU B 1 152 ? -31.991 23.868 4.958 1.00 29.41 128 GLU B O 1
ATOM 2061 N N . CYS B 1 153 ? -32.496 23.681 7.146 1.00 28.87 129 CYS B N 1
ATOM 2062 C CA . CYS B 1 153 ? -31.109 23.698 7.612 1.00 29.20 129 CYS B CA 1
ATOM 2063 C C . CYS B 1 153 ? -30.640 22.266 7.910 1.00 28.73 129 CYS B C 1
ATOM 2064 O O . CYS B 1 153 ? -31.099 21.632 8.862 1.00 29.05 129 CYS B O 1
ATOM 2067 N N . TYR B 1 154 ? -29.711 21.762 7.102 1.00 28.56 130 TYR B N 1
ATOM 2068 C CA . TYR B 1 154 ? -29.278 20.365 7.227 1.00 28.20 130 TYR B CA 1
ATOM 2069 C C . TYR B 1 154 ? -28.604 20.058 8.571 1.00 27.79 130 TYR B C 1
ATOM 2070 O O . TYR B 1 154 ? -28.604 18.916 9.022 1.00 27.90 130 TYR B O 1
ATOM 2079 N N . ALA B 1 155 ? -28.034 21.067 9.214 1.00 28.22 131 ALA B N 1
ATOM 2080 C CA . ALA B 1 155 ? -27.494 20.881 10.568 1.00 28.34 131 ALA B CA 1
ATOM 2081 C C . ALA B 1 155 ? -28.586 20.441 11.563 1.00 28.27 131 ALA B C 1
ATOM 2082 O O . ALA B 1 155 ? -28.319 19.653 12.463 1.00 28.71 131 ALA B O 1
ATOM 2084 N N . MET B 1 156 ? -29.815 20.931 11.388 1.00 28.64 132 MET B N 1
ATOM 2085 C CA . MET B 1 156 ? -30.936 20.534 12.263 1.00 28.60 132 MET B CA 1
ATOM 2086 C C . MET B 1 156 ? -31.347 19.088 11.951 1.00 28.55 132 MET B C 1
ATOM 2087 O O . MET B 1 156 ? -31.599 18.291 12.874 1.00 28.65 132 MET B O 1
ATOM 2092 N N . THR B 1 157 ? -31.403 18.767 10.656 1.00 28.12 133 THR B N 1
ATOM 2093 C CA . THR B 1 157 ? -31.647 17.393 10.173 1.00 28.08 133 THR B CA 1
ATOM 2094 C C . THR B 1 157 ? -30.660 16.388 10.788 1.00 27.84 133 THR B C 1
ATOM 2095 O O . THR B 1 157 ? -31.044 15.298 11.232 1.00 27.54 133 THR B O 1
ATOM 2099 N N . VAL B 1 158 ? -29.377 16.747 10.816 1.00 27.96 134 VAL B N 1
ATOM 2100 C CA . VAL B 1 158 ? -28.385 15.864 11.411 1.00 28.12 134 VAL B CA 1
ATOM 2101 C C . VAL B 1 158 ? -28.616 15.620 12.915 1.00 28.39 134 VAL B C 1
ATOM 2102 O O . VAL B 1 158 ? -28.518 14.480 13.365 1.00 28.53 134 VAL B O 1
ATOM 2106 N N . HIS B 1 159 ? -28.948 16.666 13.670 1.00 28.56 135 HIS B N 1
ATOM 2107 C CA . HIS B 1 159 ? -29.368 16.501 15.072 1.00 29.09 135 HIS B CA 1
ATOM 2108 C C . HIS B 1 159 ? -30.552 15.521 15.205 1.00 28.86 135 HIS B C 1
ATOM 2109 O O . HIS B 1 159 ? -30.568 14.673 16.104 1.00 28.94 135 HIS B O 1
ATOM 2116 N N . TYR B 1 160 ? -31.531 15.622 14.306 1.00 28.59 136 TYR B N 1
ATOM 2117 C CA . TYR B 1 160 ? -32.652 14.684 14.307 1.00 29.53 136 TYR B CA 1
ATOM 2118 C C . TYR B 1 160 ? -32.207 13.232 14.094 1.00 29.59 136 TYR B C 1
ATOM 2119 O O . TYR B 1 160 ? -32.578 12.347 14.869 1.00 29.88 136 TYR B O 1
ATOM 2128 N N . TYR B 1 161 ? -31.405 12.987 13.055 1.00 29.34 137 TYR B N 1
ATOM 2129 C CA . TYR B 1 161 ? -30.932 11.620 12.767 1.00 29.10 137 TYR B CA 1
ATOM 2130 C C . TYR B 1 161 ? -30.080 11.061 13.932 1.00 28.65 137 TYR B C 1
ATOM 2131 O O . TYR B 1 161 ? -30.181 9.891 14.288 1.00 28.93 137 TYR B O 1
ATOM 2140 N N . ARG B 1 162 ? -29.267 11.909 14.544 1.00 29.36 138 ARG B N 1
ATOM 2141 C CA . ARG B 1 162 ? -28.376 11.461 15.623 1.00 29.03 138 ARG B CA 1
ATOM 2142 C C . ARG B 1 162 ? -29.144 11.064 16.893 1.00 29.75 138 ARG B C 1
ATOM 2143 O O . ARG B 1 162 ? -28.872 10.023 17.494 1.00 30.22 138 ARG B O 1
ATOM 2151 N N . LEU B 1 163 ? -30.112 11.881 17.281 1.00 29.84 139 LEU B N 1
ATOM 2152 C CA . LEU B 1 163 ? -30.994 11.540 18.412 1.00 29.80 139 LEU B CA 1
ATOM 2153 C C . LEU B 1 163 ? -31.924 10.359 18.097 1.00 29.80 139 LEU B C 1
ATOM 2154 O O . LEU B 1 163 ? -32.185 9.519 18.971 1.00 29.80 139 LEU B O 1
ATOM 2159 N N . ARG B 1 164 ? -32.435 10.299 16.865 1.00 29.95 140 ARG B N 1
ATOM 2160 C CA . ARG B 1 164 ? -33.245 9.168 16.415 1.00 29.76 140 ARG B CA 1
ATOM 2161 C C . ARG B 1 164 ? -32.503 7.842 16.607 1.00 29.61 140 ARG B C 1
ATOM 2162 O O . ARG B 1 164 ? -33.088 6.872 17.061 1.00 29.16 140 ARG B O 1
ATOM 2170 N N . ASP B 1 165 ? -31.206 7.805 16.281 1.00 29.44 141 ASP B N 1
ATOM 2171 C CA . ASP B 1 165 ? -30.411 6.579 16.491 1.00 29.73 141 ASP B CA 1
ATOM 2172 C C . ASP B 1 165 ? -30.333 6.169 17.968 1.00 29.60 141 ASP B C 1
ATOM 2173 O O . ASP B 1 165 ? -30.442 4.989 18.289 1.00 29.35 141 ASP B O 1
ATOM 2178 N N . TYR B 1 166 ? -30.143 7.142 18.853 1.00 29.97 142 TYR B N 1
ATOM 2179 C CA . TYR B 1 166 ? -30.173 6.895 20.300 1.00 29.99 142 TYR B CA 1
ATOM 2180 C C . TYR B 1 166 ? -31.534 6.331 20.745 1.00 29.88 142 TYR B C 1
ATOM 2181 O O . TYR B 1 166 ? -31.588 5.393 21.564 1.00 29.85 142 TYR B O 1
ATOM 2190 N N . ALA B 1 167 ? -32.620 6.885 20.187 1.00 29.85 143 ALA B N 1
ATOM 2191 C CA . ALA B 1 167 ? -33.984 6.401 20.463 1.00 29.69 143 ALA B CA 1
ATOM 2192 C C . ALA B 1 167 ? -34.174 4.965 19.976 1.00 29.67 143 ALA B C 1
ATOM 2193 O O . ALA B 1 167 ? -34.814 4.152 20.653 1.00 29.20 143 ALA B O 1
ATOM 2195 N N . LEU B 1 168 ? -33.601 4.651 18.809 1.00 29.27 144 LEU B N 1
ATOM 2196 C CA . LEU B 1 168 ? -33.721 3.312 18.237 1.00 29.40 144 LEU B CA 1
ATOM 2197 C C . LEU B 1 168 ? -33.010 2.253 19.080 1.00 29.00 144 LEU B C 1
ATOM 2198 O O . LEU B 1 168 ? -33.357 1.081 18.995 1.00 29.84 144 LEU B O 1
ATOM 2203 N N . GLN B 1 169 ? -32.027 2.664 19.882 1.00 28.93 145 GLN B N 1
ATOM 2204 C CA . GLN B 1 169 ? -31.298 1.749 20.768 1.00 28.84 145 GLN B CA 1
ATOM 2205 C C . GLN B 1 169 ? -31.847 1.729 22.203 1.00 28.59 145 GLN B C 1
ATOM 2206 O O . GLN B 1 169 ? -31.392 0.935 23.027 1.00 28.24 145 GLN B O 1
ATOM 2212 N N . HIS B 1 170 ? -32.812 2.603 22.490 1.00 28.30 146 HIS B N 1
ATOM 2213 C CA . HIS B 1 170 ? -33.295 2.849 23.865 1.00 28.44 146 HIS B CA 1
ATOM 2214 C C . HIS B 1 170 ? -34.229 1.732 24.339 1.00 28.49 146 HIS B C 1
ATOM 2215 O O . HIS B 1 170 ? -34.992 1.200 23.540 1.00 28.59 146 HIS B O 1
ATOM 2222 N N . PRO B 1 171 ? -34.174 1.371 25.641 1.00 28.48 147 PRO B N 1
ATOM 2223 C CA . PRO B 1 171 ? -35.098 0.359 26.181 1.00 28.59 147 PRO B CA 1
ATOM 2224 C C . PRO B 1 171 ? -36.578 0.675 25.970 1.00 28.48 147 PRO B C 1
ATOM 2225 O O . PRO B 1 171 ? -37.386 -0.242 25.880 1.00 28.59 147 PRO B O 1
ATOM 2229 N N . GLU B 1 172 ? -36.910 1.963 25.902 1.00 28.59 148 GLU B N 1
ATOM 2230 C CA . GLU B 1 172 ? -38.282 2.425 25.664 1.00 28.72 148 GLU B CA 1
ATOM 2231 C C . GLU B 1 172 ? -38.502 2.926 24.230 1.00 29.08 148 GLU B C 1
ATOM 2232 O O . GLU B 1 172 ? -39.363 3.775 23.986 1.00 29.05 148 GLU B O 1
ATOM 2238 N N . CYS B 1 173 ? -37.726 2.392 23.285 1.00 29.01 149 CYS B N 1
ATOM 2239 C CA . CYS B 1 173 ? -37.865 2.733 21.865 1.00 29.34 149 CYS B CA 1
ATOM 2240 C C . CYS B 1 173 ? -39.307 2.610 21.362 1.00 29.26 149 CYS B C 1
ATOM 2241 O O . CYS B 1 173 ? -39.787 3.477 20.639 1.00 29.24 149 CYS B O 1
ATOM 2244 N N . SER B 1 174 ? -39.982 1.527 21.738 1.00 29.31 150 SER B N 1
ATOM 2245 C CA A SER B 1 174 ? -41.338 1.263 21.251 0.50 29.59 150 SER B CA 1
ATOM 2246 C CA B SER B 1 174 ? -41.336 1.265 21.251 0.50 29.52 150 SER B CA 1
ATOM 2247 C C . SER B 1 174 ? -42.284 2.406 21.612 1.00 29.46 150 SER B C 1
ATOM 2248 O O . SER B 1 174 ? -43.029 2.893 20.760 1.00 30.03 150 SER B O 1
ATOM 2253 N N . ALA B 1 175 ? -42.245 2.836 22.871 1.00 29.30 151 ALA B N 1
ATOM 2254 C CA . ALA B 1 175 ? -43.086 3.945 23.334 1.00 28.84 151 ALA B CA 1
ATOM 2255 C C . ALA B 1 175 ? -42.699 5.278 22.677 1.00 28.56 151 ALA B C 1
ATOM 2256 O O . ALA B 1 175 ? -43.563 6.057 22.289 1.00 28.37 151 ALA B O 1
ATOM 2258 N N . ILE B 1 176 ? -41.398 5.537 22.543 1.00 28.14 152 ILE B N 1
ATOM 2259 C CA . ILE B 1 176 ? -40.930 6.783 21.918 1.00 28.72 152 ILE B CA 1
ATOM 2260 C C . ILE B 1 176 ? -41.406 6.864 20.464 1.00 29.16 152 ILE B C 1
ATOM 2261 O O . ILE B 1 176 ? -41.932 7.888 20.037 1.00 29.35 152 ILE B O 1
ATOM 2266 N N . MET B 1 177 ? -41.236 5.775 19.717 1.00 30.05 153 MET B N 1
ATOM 2267 C CA . MET B 1 177 ? -41.602 5.749 18.300 1.00 30.83 153 MET B CA 1
ATOM 2268 C C . MET B 1 177 ? -43.114 5.797 18.119 1.00 30.91 153 MET B C 1
ATOM 2269 O O . MET B 1 177 ? -43.602 6.319 17.123 1.00 31.30 153 MET B O 1
ATOM 2274 N N . ARG B 1 178 ? -43.849 5.260 19.089 1.00 31.46 154 ARG B N 1
ATOM 2275 C CA . ARG B 1 178 ? -45.318 5.285 19.050 1.00 31.83 154 ARG B CA 1
ATOM 2276 C C . ARG B 1 178 ? -45.844 6.714 19.166 1.00 31.95 154 ARG B C 1
ATOM 2277 O O . ARG B 1 178 ? -46.745 7.118 18.429 1.00 31.23 154 ARG B O 1
ATOM 2285 N N . ILE B 1 179 ? -45.276 7.473 20.097 1.00 31.81 155 ILE B N 1
ATOM 2286 C CA . ILE B 1 179 ? -45.764 8.820 20.368 1.00 32.28 155 ILE B CA 1
ATOM 2287 C C . ILE B 1 179 ? -45.419 9.799 19.242 1.00 32.74 155 ILE B C 1
ATOM 2288 O O . ILE B 1 179 ? -46.201 10.703 18.953 1.00 32.95 155 ILE B O 1
ATOM 2293 N N . ILE B 1 180 ? -44.274 9.610 18.589 1.00 32.98 156 ILE B N 1
ATOM 2294 C CA . ILE B 1 180 ? -43.848 10.530 17.526 1.00 33.65 156 ILE B CA 1
ATOM 2295 C C . ILE B 1 180 ? -44.291 10.098 16.127 1.00 34.13 156 ILE B C 1
ATOM 2296 O O . ILE B 1 180 ? -44.030 10.811 15.158 1.00 34.37 156 ILE B O 1
ATOM 2301 N N . ASP B 1 181 ? -44.946 8.940 16.030 1.00 34.50 157 ASP B N 1
ATOM 2302 C CA . ASP B 1 181 ? -45.239 8.312 14.739 1.00 35.11 157 ASP B CA 1
ATOM 2303 C C . ASP B 1 181 ? -45.953 9.259 13.786 1.00 35.36 157 ASP B C 1
ATOM 2304 O O . ASP B 1 181 ? -46.821 10.031 14.199 1.00 35.60 157 ASP B O 1
#

CATH classification: 3.30.70.3580

Secondary structure (DSSP, 8-state):
---S-----S-PPP-EEEPPHHHHTTHHHHHHTTSTTGGGHHHHHHHHHHHH---EEEEEETTS-EEEEE---EEEEETTTTEEEEE-HHHHHHHHHHHHHHHHHHHH--HHHHHHHHHHHHHHHHSTTHHHHHHHT-/----SS-S--SS----EEEPPGGGGGGHHHHHHTTSTTGGGHHHHHHHHHHHHBSS-----EEEEEETTS-EEEEE----EEEEETTTTEEEEE-HHHHHHHHHHHHHHHHHHHH--HHHHHHHHHHHHHHHTSTTHHHHHHHH-

Foldseek 3Di:
DADPDFPDDPQDDKDKDWDDPVCPVVPQCVLPVVPPPSVCLVVQLVVLLVQFFAPKIWIAMPRREIWIFDAPKTWTADPVVGDIAIGHRRLSRLLSNLVSLVVSCVVRVDVSSVVNNVRSLSVLVPDPCVVRSVRRVD/DQLDPDWPDDDDDDKDKDFDDPVCVVVPQCSHPVVAPPSVCLVVQLVVLLVQFFPDDDDADKTKIAMNRSAIFMWHDPPKTWTADPVQGDIFIGDRRLSRLLSNLLSLVVSCVVRVDVSSVSNNVRSLVVLVVDPCVVRSVRRND

B-factor: mean 32.59, std 5.43, range [17.39, 64.57]

Radius of gyration: 19.7 Å; Cα contacts (8 Å, |Δi|>4): 503; chains: 2; bounding box: 47×43×58 Å

Organism: Escherichia coli (NCBI:txid562)